Protein AF-0000000073392663 (afdb_homodimer)

Nearest PDB structures (foldseek):
  3bpx-assembly1_A  TM=9.339E-01  e=4.514E-10  unclassified
  3bpv-assembly1_A-2  TM=9.185E-01  e=4.016E-09  unclassified
  3s2w-assembly4_H  TM=9.150E-01  e=4.524E-08  Methanosarcina mazei Go1
  6pcp-assembly2_C  TM=7.960E-01  e=1.312E-06  Bordetella pertussis
  7kfq-assembly1_A  TM=7.150E-01  e=8.176E-07  Variovorax paradoxus

Foldseek 3Di:
DDPVCVVPDDPVVVVVVLVVVLQVVLCVVVVVLVAHPVLLVVLLCCLPPNKDWLVVSCVVVVHDSVVSVVSLVVCVVSPQKDWDQDPVHSVIIIIHGDPNSNVSNVVVVVSVVVSLCVVCVPDDPVRSVVVVVVVVVVVCVVVVVVVD/DDPVCVVPDDPVVVVVVLVVVLQVVLCVVVVVLVAHPVLLVVLLCCLPVNKDWLVVSCVVVVHDSVVSVVSLVVCVVSPQKDWDQDPVHSPIIIIHGDPNSNVSNVVVVVSVVVSLCVVCVPPDPVRSVVVVVVVVVVVCVVVVVVVD

Radius of gyration: 20.54 Å; Cα contacts (8 Å, |Δi|>4): 303; chains: 2; bounding box: 47×66×41 Å

Organism: Methanobrevibacter smithii (strain ATCC 35061 / DSM 861 / OCM 144 / PS) (NCBI:txid420247)

InterPro domains:
  IPR000835 MarR-type HTH domain [PF01047] (38-92)
  IPR000835 MarR-type HTH domain [PR00598] (52-68)
  IPR000835 MarR-type HTH domain [PR00598] (69-84)
  IPR000835 MarR-type HTH domain [PR00598] (88-104)
  IPR000835 MarR-type HTH domain [PR00598] (118-138)
  IPR000835 MarR-type HTH domain [PS50995] (1-140)
  IPR000835 MarR-type HTH domain [SM00347] (28-128)
  IPR011991 ArsR-like helix-turn-helix domain [cd00090] (42-100)
  IPR022689 Iron dependent repressor [SM00529] (53-145)
  IPR023187 Transcriptional regulator MarR-type, conserved site [PS01117] (67-101)
  IPR036388 Winged helix-like DNA-binding domain superfamily [G3DSA:1.10.10.10] (12-144)
  IPR036390 Winged helix DNA-binding domain superfamily [SSF46785] (14-139)

Sequence (296 aa):
MGLEDEENVPTIPFISTIHRKYGIFLNHNMKDYNLSFGQYPILIRLYDEGPSTQQNLAKIFQLNESTITRALNKLEEKEYIEKHPDYENKRKNYVKVTPKGAKIAKEVMDYDEQWDKICSENLSEKEFEEFKTTLKKIYSTIVKREEKMGLEDEENVPTIPFISTIHRKYGIFLNHNMKDYNLSFGQYPILIRLYDEGPSTQQNLAKIFQLNESTITRALNKLEEKEYIEKHPDYENKRKNYVKVTPKGAKIAKEVMDYDEQWDKICSENLSEKEFEEFKTTLKKIYSTIVKREEK

Secondary structure (DSSP, 8-state):
--TTTTTT--SHHHHHHHHHHHHHHHHHHTGGG---GGGHHHHHHHHHH--EEHHHHHHHHT--HHHHHHHHHHHHHTTSEEEEE-SS-TT-EEEEE-HHHHHHHHHHHHHHHHHHHHHTTTS-HHHHHHHHHHHHHHHHHHHHHHH-/--TTTTTT--SHHHHHHHHHHHHHHHHHHTGGG---GGGHHHHHHHHHH--EEHHHHHHHHT--HHHHHHHHHHHHHTTSEEEEE-SS-TT-EEEEE-HHHHHHHHHHHHHHHHHHHHHTTTS-HHHHHHHHHHHHHHHHHHHHHHH-

Structure (mmCIF, N/CA/C/O backbone):
data_AF-0000000073392663-model_v1
#
loop_
_entity.id
_entity.type
_entity.pdbx_description
1 polymer 'Transcriptional regulator, MarR family'
#
loop_
_atom_site.group_PDB
_atom_site.id
_atom_site.type_symbol
_atom_site.label_atom_id
_atom_site.label_alt_id
_atom_site.label_comp_id
_atom_site.label_asym_id
_atom_site.label_entity_id
_atom_site.label_seq_id
_atom_site.pdbx_PDB_ins_code
_atom_site.Cartn_x
_atom_site.Cartn_y
_atom_site.Cartn_z
_atom_site.occupancy
_atom_site.B_iso_or_equiv
_atom_site.auth_seq_id
_atom_site.auth_comp_id
_atom_site.auth_asym_id
_atom_site.auth_atom_id
_atom_site.pdbx_PDB_model_num
ATOM 1 N N . MET A 1 1 ? 5.738 22.391 5.148 1 31.3 1 MET A N 1
ATOM 2 C CA . MET A 1 1 ? 6.609 21.719 6.109 1 31.3 1 MET A CA 1
AT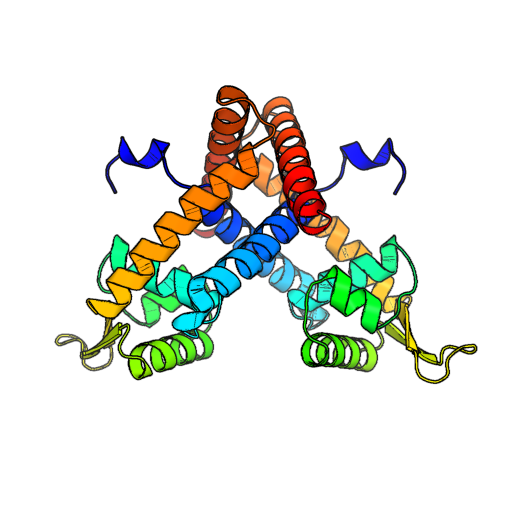OM 3 C C . MET A 1 1 ? 8.062 22.141 5.906 1 31.3 1 MET A C 1
ATOM 5 O O . MET A 1 1 ? 8.594 22.047 4.797 1 31.3 1 MET A O 1
ATOM 9 N N . GLY A 1 2 ? 8.578 23 6.684 1 32.75 2 GLY A N 1
ATOM 10 C CA . GLY A 1 2 ? 9.93 23.547 6.625 1 32.75 2 GLY A CA 1
ATOM 11 C C . GLY A 1 2 ? 10.992 22.484 6.418 1 32.75 2 GLY A C 1
ATOM 12 O O . GLY A 1 2 ? 10.75 21.297 6.629 1 32.75 2 GLY A O 1
ATOM 13 N N . LEU A 1 3 ? 12.164 22.75 5.805 1 38.03 3 LEU A N 1
ATOM 14 C CA . LEU A 1 3 ? 13.422 22.062 5.523 1 38.03 3 LEU A CA 1
ATOM 15 C C . LEU A 1 3 ? 13.852 21.203 6.711 1 38.03 3 LEU A C 1
ATOM 17 O O . LEU A 1 3 ? 14.375 20.094 6.527 1 38.03 3 LEU A O 1
ATOM 21 N N . GLU A 1 4 ? 14.016 21.781 7.93 1 40.28 4 GLU A N 1
ATOM 22 C CA . GLU A 1 4 ? 14.5 21.344 9.227 1 40.28 4 GLU A CA 1
ATOM 23 C C . GLU A 1 4 ? 13.641 20.203 9.781 1 40.28 4 GLU A C 1
ATOM 25 O O . GLU A 1 4 ? 14.125 19.375 10.547 1 40.28 4 GLU A O 1
ATOM 30 N N . ASP A 1 5 ? 12.273 20.266 9.609 1 44.47 5 ASP A N 1
ATOM 31 C CA . ASP A 1 5 ? 11.094 19.469 9.961 1 44.47 5 ASP A CA 1
ATOM 32 C C . ASP A 1 5 ? 11 18.219 9.094 1 44.47 5 ASP A C 1
ATOM 34 O O . ASP A 1 5 ? 10.148 17.359 9.344 1 44.47 5 ASP A O 1
ATOM 38 N N . GLU A 1 6 ? 11.719 18.141 8.047 1 51.19 6 GLU A N 1
ATOM 39 C CA . GLU A 1 6 ? 11.969 17.078 7.082 1 51.19 6 GLU A CA 1
ATOM 40 C C . GLU A 1 6 ? 12.57 15.852 7.762 1 51.19 6 GLU A C 1
ATOM 42 O O . GLU A 1 6 ? 12.32 14.719 7.344 1 51.19 6 GLU A O 1
ATOM 47 N N . GLU A 1 7 ? 13.578 16.188 8.742 1 56.97 7 GLU A N 1
ATOM 48 C CA . GLU A 1 7 ? 14.328 15.125 9.391 1 56.97 7 GLU A CA 1
ATOM 49 C C . GLU A 1 7 ? 13.398 14.188 10.164 1 56.97 7 GLU A C 1
ATOM 51 O O . GLU A 1 7 ? 13.703 13.008 10.344 1 56.97 7 GLU A O 1
ATOM 56 N N . ASN A 1 8 ? 12.227 14.656 10.414 1 73.25 8 ASN A N 1
ATOM 57 C CA . ASN A 1 8 ? 11.414 13.828 11.305 1 73.25 8 ASN A CA 1
ATOM 58 C C . ASN A 1 8 ? 10.141 13.344 10.609 1 73.25 8 ASN A C 1
ATOM 60 O O . ASN A 1 8 ? 9.109 13.164 11.258 1 73.25 8 ASN A O 1
ATOM 64 N N . VAL A 1 9 ? 10.359 13.258 9.344 1 86 9 VAL A N 1
ATOM 65 C CA . VAL A 1 9 ? 9.172 12.805 8.617 1 86 9 VAL A CA 1
ATOM 66 C C . VAL A 1 9 ? 9.031 11.297 8.758 1 86 9 VAL A C 1
ATOM 68 O O . VAL A 1 9 ? 9.992 10.547 8.57 1 86 9 VAL A O 1
ATOM 71 N N . PRO A 1 10 ? 7.812 10.906 9.195 1 94.5 10 PRO A N 1
ATOM 72 C CA . PRO A 1 10 ? 7.602 9.469 9.352 1 94.5 10 PRO A CA 1
ATOM 73 C C . PRO A 1 10 ? 7.855 8.695 8.055 1 94.5 10 PRO A C 1
ATOM 75 O O . PRO A 1 10 ? 7.832 9.273 6.969 1 94.5 10 PRO A O 1
ATOM 78 N N . THR A 1 11 ? 8.117 7.398 8.18 1 96.12 11 THR A N 1
ATOM 79 C CA . THR A 1 11 ? 8.516 6.57 7.043 1 96.12 11 THR A CA 1
ATOM 80 C C . THR A 1 11 ? 7.309 6.219 6.18 1 96.12 11 THR A C 1
ATOM 82 O O . THR A 1 11 ? 7.43 6.07 4.965 1 96.12 11 THR A O 1
ATOM 85 N N . ILE A 1 12 ? 6.109 6.207 6.793 1 96.75 12 ILE A N 1
ATOM 86 C CA . ILE A 1 12 ? 4.969 5.543 6.172 1 96.75 12 ILE A CA 1
ATOM 87 C C . ILE A 1 12 ? 4.496 6.352 4.961 1 96.75 12 ILE A C 1
ATOM 89 O O . ILE A 1 12 ? 4.129 5.781 3.934 1 96.75 12 ILE A O 1
ATOM 93 N N . PRO A 1 13 ? 4.598 7.711 4.961 1 93.19 13 PRO A N 1
ATOM 94 C CA . PRO A 1 13 ? 4.203 8.43 3.744 1 93.19 13 PRO A CA 1
ATOM 95 C C . PRO A 1 13 ? 5.055 8.047 2.535 1 93.19 13 PRO A C 1
ATOM 97 O O . PRO A 1 13 ? 4.543 7.977 1.414 1 93.19 13 PRO A O 1
ATOM 100 N N . PHE A 1 14 ? 6.281 7.777 2.723 1 94.88 14 PHE A N 1
ATOM 101 C CA . PHE A 1 14 ? 7.172 7.379 1.641 1 94.88 14 PHE A CA 1
ATOM 102 C C . PHE A 1 14 ? 6.879 5.953 1.191 1 94.88 14 PHE A C 1
ATOM 104 O O . PHE A 1 14 ? 6.809 5.676 -0.008 1 94.88 14 PHE A O 1
ATOM 111 N N . ILE A 1 15 ? 6.66 5.062 2.145 1 97 15 ILE A N 1
ATOM 112 C CA . ILE A 1 15 ? 6.316 3.672 1.866 1 97 15 ILE A CA 1
ATOM 113 C C . ILE A 1 15 ? 5.016 3.611 1.066 1 97 15 ILE A C 1
ATOM 115 O O . ILE A 1 15 ? 4.93 2.898 0.063 1 97 15 ILE A O 1
ATOM 119 N N . SER A 1 16 ? 4.062 4.375 1.497 1 95.12 16 SER A N 1
ATOM 120 C CA . SER A 1 16 ? 2.752 4.391 0.856 1 95.12 16 SER A CA 1
ATOM 121 C C . SER A 1 16 ? 2.85 4.875 -0.587 1 95.12 16 SER A C 1
ATOM 123 O O . SER A 1 16 ? 2.205 4.316 -1.478 1 95.12 16 SER A O 1
ATOM 125 N N . THR A 1 17 ? 3.609 5.902 -0.798 1 92.62 17 THR A N 1
ATOM 126 C CA . THR A 1 17 ? 3.768 6.441 -2.145 1 92.62 17 THR A CA 1
ATOM 127 C C . THR A 1 17 ? 4.473 5.434 -3.049 1 92.62 17 THR A C 1
ATOM 129 O O . THR A 1 17 ? 4.051 5.211 -4.188 1 92.62 17 THR A O 1
ATOM 132 N N . ILE A 1 18 ? 5.52 4.805 -2.578 1 95.94 18 ILE A N 1
ATOM 133 C CA . ILE A 1 18 ? 6.25 3.809 -3.352 1 95.94 18 ILE A CA 1
ATOM 134 C C . ILE A 1 18 ? 5.328 2.645 -3.703 1 95.94 18 ILE A C 1
ATOM 136 O O . ILE A 1 18 ? 5.316 2.176 -4.844 1 95.94 18 ILE A O 1
ATOM 140 N N . HIS A 1 19 ? 4.574 2.215 -2.707 1 95.62 19 HIS A N 1
ATOM 141 C CA . HIS A 1 19 ? 3.627 1.13 -2.92 1 95.62 19 HIS A CA 1
ATOM 142 C C . HIS A 1 19 ? 2.6 1.496 -3.988 1 95.62 19 HIS A C 1
ATOM 144 O O . HIS A 1 19 ? 2.314 0.695 -4.883 1 95.62 19 HIS A O 1
ATOM 150 N N . ARG A 1 20 ? 2.031 2.691 -3.91 1 92.06 20 ARG A N 1
ATOM 151 C CA . ARG A 1 20 ? 1.041 3.154 -4.875 1 92.06 20 ARG A CA 1
ATOM 152 C C . ARG A 1 20 ? 1.637 3.232 -6.277 1 92.06 20 ARG A C 1
ATOM 154 O O . ARG A 1 20 ? 1.013 2.797 -7.246 1 92.06 20 ARG A O 1
ATOM 161 N N . LYS A 1 21 ? 2.803 3.811 -6.391 1 93.69 21 LYS A N 1
ATOM 162 C CA . LYS A 1 21 ? 3.455 3.943 -7.688 1 93.69 21 LYS A CA 1
ATOM 163 C C . LYS A 1 21 ? 3.771 2.576 -8.289 1 93.69 21 LYS A C 1
ATOM 165 O O . LYS A 1 21 ? 3.701 2.395 -9.508 1 93.69 21 LYS A O 1
ATOM 170 N N . TYR A 1 22 ? 4.152 1.66 -7.453 1 96.19 22 TYR A N 1
ATOM 171 C CA . TYR A 1 22 ? 4.344 0.297 -7.934 1 96.19 22 TYR A CA 1
ATOM 172 C C . TYR A 1 22 ? 3.045 -0.268 -8.5 1 96.19 22 TYR A C 1
ATOM 174 O O . TYR A 1 22 ? 3.047 -0.907 -9.555 1 96.19 22 TYR A O 1
ATOM 182 N N . GLY A 1 23 ? 1.947 -0.076 -7.758 1 94.44 23 GLY A N 1
ATOM 183 C CA . GLY A 1 23 ? 0.658 -0.527 -8.258 1 94.44 23 GLY A CA 1
ATOM 184 C C . GLY A 1 23 ? 0.331 0.011 -9.633 1 94.44 23 GLY A C 1
ATOM 185 O O . GLY A 1 23 ? -0.159 -0.724 -10.492 1 94.44 23 GLY A O 1
ATO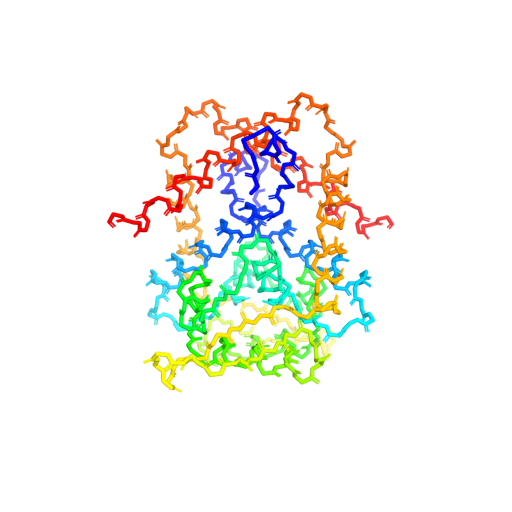M 186 N N . ILE A 1 24 ? 0.552 1.241 -9.836 1 91.69 24 ILE A N 1
ATOM 187 C CA . ILE A 1 24 ? 0.322 1.878 -11.133 1 91.69 24 ILE A CA 1
ATOM 188 C C . ILE A 1 24 ? 1.217 1.237 -12.188 1 91.69 24 ILE A C 1
ATOM 190 O O . ILE A 1 24 ? 0.749 0.879 -13.273 1 91.69 24 ILE A O 1
ATOM 194 N N . PHE A 1 25 ? 2.506 1.132 -11.891 1 94.38 25 PHE A N 1
ATOM 195 C CA . PHE A 1 25 ? 3.496 0.511 -12.766 1 94.38 25 PHE A CA 1
ATOM 196 C C . PHE A 1 25 ? 3.072 -0.903 -13.141 1 94.38 25 PHE A C 1
ATOM 198 O O . PHE A 1 25 ? 3.086 -1.265 -14.32 1 94.38 25 PHE A O 1
ATOM 205 N N . LEU A 1 26 ? 2.654 -1.679 -12.148 1 96.06 26 LEU A N 1
ATOM 206 C CA . LEU A 1 26 ? 2.285 -3.07 -12.383 1 96.06 26 LEU A CA 1
ATOM 207 C C . LEU A 1 26 ? 1.011 -3.162 -13.219 1 96.06 26 LEU A C 1
ATOM 209 O O . LEU A 1 26 ? 0.951 -3.922 -14.188 1 96.06 26 LEU A O 1
ATOM 213 N N . ASN A 1 27 ? -0.008 -2.428 -12.852 1 92.94 27 ASN A N 1
ATOM 214 C CA . ASN A 1 27 ? -1.271 -2.445 -13.586 1 92.94 27 ASN A CA 1
ATOM 215 C C . ASN A 1 27 ? -1.078 -2.049 -15.047 1 92.94 27 ASN A C 1
ATOM 217 O O . ASN A 1 27 ? -1.743 -2.588 -15.938 1 92.94 27 ASN A O 1
ATOM 221 N N . HIS A 1 28 ? -0.237 -1.092 -15.273 1 93.31 28 HIS A N 1
ATOM 222 C CA . HIS A 1 28 ? 0.057 -0.664 -16.641 1 93.31 28 HIS A CA 1
ATOM 223 C C . HIS A 1 28 ? 0.692 -1.791 -17.438 1 93.31 28 HIS A C 1
ATOM 225 O O . HIS A 1 28 ? 0.297 -2.043 -18.578 1 93.31 28 HIS A O 1
ATOM 231 N N . ASN A 1 29 ? 1.644 -2.451 -16.875 1 95.81 29 ASN A N 1
ATOM 232 C CA . ASN A 1 29 ? 2.396 -3.479 -17.578 1 95.81 29 ASN A CA 1
ATOM 233 C C . ASN A 1 29 ? 1.607 -4.781 -17.688 1 95.81 29 ASN A C 1
ATOM 235 O O . ASN A 1 29 ? 1.869 -5.605 -18.562 1 95.81 29 ASN A O 1
ATOM 239 N N . MET A 1 30 ? 0.644 -4.938 -16.797 1 96.5 30 MET A N 1
ATOM 240 C CA . MET A 1 30 ? -0.117 -6.184 -16.75 1 96.5 30 MET A CA 1
ATOM 241 C C . MET A 1 30 ? -1.556 -5.965 -17.203 1 96.5 30 MET A C 1
ATOM 243 O O . MET A 1 30 ? -2.457 -6.707 -16.812 1 96.5 30 MET A O 1
ATOM 247 N N . LYS A 1 31 ? -1.765 -4.965 -17.984 1 93.44 31 LYS A N 1
ATOM 248 C CA . LYS A 1 31 ? -3.105 -4.52 -18.359 1 93.44 31 LYS A CA 1
ATOM 249 C C . LYS A 1 31 ? -3.859 -5.613 -19.109 1 93.44 31 LYS A C 1
ATOM 251 O O . LYS A 1 31 ? -5.086 -5.707 -19.016 1 93.44 31 LYS A O 1
ATOM 256 N N . ASP A 1 32 ? -3.232 -6.512 -19.766 1 93.44 32 ASP A N 1
ATOM 257 C CA . ASP A 1 32 ? -3.852 -7.516 -20.625 1 93.44 32 ASP A CA 1
ATOM 258 C C . ASP A 1 32 ? -4.547 -8.594 -19.797 1 93.44 32 ASP A C 1
ATOM 260 O O . ASP A 1 32 ? -5.426 -9.297 -20.312 1 93.44 32 ASP A O 1
ATOM 264 N N . TYR A 1 33 ? -4.191 -8.711 -18.516 1 94 33 TYR A N 1
ATOM 265 C CA . TYR A 1 33 ? -4.758 -9.758 -17.688 1 94 33 TYR A CA 1
ATOM 266 C C . TYR A 1 33 ? -6.004 -9.266 -16.953 1 94 33 TYR A C 1
ATOM 268 O O . TYR A 1 33 ? -6.754 -10.062 -16.391 1 94 33 TYR A O 1
ATOM 276 N N . ASN A 1 34 ? -6.211 -7.953 -16.906 1 91.94 34 ASN A N 1
ATOM 277 C CA . ASN A 1 34 ? -7.402 -7.344 -16.328 1 91.94 34 ASN A CA 1
ATOM 278 C C . ASN A 1 34 ? -7.566 -7.719 -14.859 1 91.94 34 ASN A C 1
ATOM 280 O O . ASN A 1 34 ? -8.641 -8.156 -14.438 1 91.94 34 ASN A O 1
ATOM 284 N N . LEU A 1 35 ? -6.527 -7.746 -14.156 1 93.19 35 LEU A N 1
ATOM 285 C CA . LEU A 1 35 ? -6.543 -7.98 -12.719 1 93.19 35 LEU A CA 1
ATOM 286 C C . LEU A 1 35 ? -6.285 -6.684 -11.953 1 93.19 35 LEU A C 1
ATOM 288 O O . LEU A 1 35 ? -5.574 -5.805 -12.438 1 93.19 35 LEU A O 1
ATOM 292 N N . SER A 1 36 ? -6.863 -6.598 -10.781 1 87.44 36 SER A N 1
ATOM 293 C CA . SER A 1 36 ? -6.574 -5.484 -9.883 1 87.44 36 SER A CA 1
ATOM 294 C C . SER A 1 36 ? -5.352 -5.773 -9.016 1 87.44 36 SER A C 1
ATOM 296 O O . SER A 1 36 ? -4.953 -6.93 -8.867 1 87.44 36 SER A O 1
ATOM 298 N N . PHE A 1 37 ? -4.863 -4.746 -8.477 1 88.31 37 PHE A N 1
ATOM 299 C CA . PHE A 1 37 ? -3.607 -4.793 -7.734 1 88.31 37 PHE A CA 1
ATOM 300 C C . PHE A 1 37 ? -3.701 -5.766 -6.566 1 88.31 37 PHE A C 1
ATOM 302 O O . PHE A 1 37 ? -2.74 -6.477 -6.266 1 88.31 37 PHE A O 1
ATOM 309 N N . GLY A 1 38 ? -4.879 -5.922 -5.941 1 89.06 38 GLY A N 1
ATOM 310 C CA . GLY A 1 38 ? -5.059 -6.777 -4.781 1 89.06 38 GLY A CA 1
ATOM 311 C C . GLY A 1 38 ? -5.145 -8.25 -5.133 1 89.06 38 GLY A C 1
ATOM 312 O O . GLY A 1 38 ? -5.062 -9.109 -4.254 1 89.06 38 GLY A O 1
ATOM 313 N N . GLN A 1 39 ? -5.211 -8.539 -6.332 1 93.56 39 GLN A N 1
ATOM 314 C CA . GLN A 1 39 ? -5.379 -9.914 -6.777 1 93.56 39 GLN A CA 1
ATOM 315 C C . GLN A 1 39 ? -4.031 -10.57 -7.078 1 93.56 39 GLN A C 1
ATOM 317 O O . GLN A 1 39 ? -3.875 -11.781 -6.934 1 93.56 39 GLN A O 1
ATOM 322 N N . TYR A 1 40 ? -3.027 -9.812 -7.383 1 95.56 40 TYR A N 1
ATOM 323 C CA . TYR A 1 40 ? -1.715 -10.328 -7.754 1 95.56 40 TYR A CA 1
ATOM 324 C C . TYR A 1 40 ? -1.068 -11.07 -6.59 1 95.56 40 TYR A C 1
ATOM 326 O O . TYR A 1 40 ? -0.584 -12.195 -6.754 1 95.56 40 TYR A O 1
ATOM 334 N N . PRO A 1 41 ? -1.104 -10.516 -5.398 1 94.75 41 PRO A N 1
ATOM 335 C CA . PRO A 1 41 ? -0.459 -11.203 -4.281 1 94.75 41 PRO A CA 1
ATOM 336 C C . PRO A 1 41 ? -1.055 -12.586 -4.016 1 94.75 41 PRO A C 1
ATOM 338 O O . PRO A 1 41 ? -0.343 -13.5 -3.586 1 94.75 41 PRO A O 1
ATOM 341 N N . ILE A 1 42 ? -2.305 -12.734 -4.254 1 95.5 42 ILE A N 1
ATOM 342 C CA . ILE A 1 42 ? -2.957 -14.023 -4.055 1 95.5 42 ILE A CA 1
ATOM 343 C C . ILE A 1 42 ? -2.357 -15.062 -5.004 1 95.5 42 ILE A C 1
ATOM 345 O O . ILE A 1 42 ? -2.002 -16.156 -4.586 1 95.5 42 ILE A O 1
ATOM 349 N N . LEU A 1 43 ? -2.189 -14.734 -6.238 1 9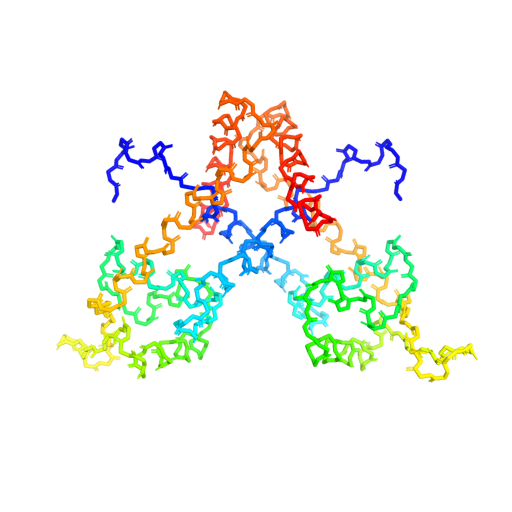7 43 LEU A N 1
ATOM 350 C CA . LEU A 1 43 ? -1.602 -15.625 -7.234 1 97 43 LEU A CA 1
ATOM 351 C C . LEU A 1 43 ? -0.159 -15.969 -6.875 1 97 43 LEU A C 1
ATOM 353 O O . LEU A 1 43 ? 0.256 -17.125 -6.988 1 97 43 LEU A O 1
ATOM 357 N N . ILE A 1 44 ? 0.527 -14.984 -6.469 1 95.81 44 ILE A N 1
ATOM 358 C CA . ILE A 1 44 ? 1.93 -15.172 -6.113 1 95.81 44 ILE A CA 1
ATOM 359 C C . ILE A 1 44 ? 2.039 -16.156 -4.949 1 95.81 44 ILE A C 1
ATOM 361 O O . ILE A 1 44 ? 2.883 -17.047 -4.965 1 95.81 44 ILE A O 1
ATOM 365 N N . ARG A 1 45 ? 1.225 -15.938 -3.975 1 94.94 45 ARG A N 1
ATOM 366 C CA . ARG A 1 45 ? 1.24 -16.812 -2.811 1 94.94 45 ARG A CA 1
ATOM 367 C C . ARG A 1 45 ? 0.945 -18.25 -3.209 1 94.94 45 ARG A C 1
ATOM 369 O O . ARG A 1 45 ? 1.632 -19.188 -2.77 1 94.94 45 ARG A O 1
ATOM 376 N N . LEU A 1 46 ? -0.065 -18.453 -3.947 1 96.81 46 LEU A N 1
ATOM 377 C CA . LEU A 1 46 ? -0.461 -19.781 -4.387 1 96.81 46 LEU A CA 1
ATOM 378 C C . LEU A 1 46 ? 0.629 -20.422 -5.242 1 96.81 46 LEU A C 1
ATOM 380 O O . LEU A 1 46 ? 0.866 -21.625 -5.156 1 96.81 46 LEU A O 1
ATOM 384 N N . TYR A 1 47 ? 1.25 -19.641 -6.035 1 96.88 47 TYR A N 1
ATOM 385 C CA . TYR A 1 47 ? 2.33 -20.109 -6.898 1 96.88 47 TYR A CA 1
ATOM 386 C C . TYR A 1 47 ? 3.555 -20.484 -6.074 1 96.88 47 TYR A C 1
ATOM 388 O O . TYR A 1 47 ? 4.137 -21.547 -6.277 1 96.88 47 TYR A O 1
ATOM 396 N N . ASP A 1 48 ? 3.912 -19.719 -5.156 1 93.75 48 ASP A N 1
ATOM 397 C CA . ASP A 1 48 ? 5.156 -19.875 -4.402 1 93.75 48 ASP A CA 1
ATOM 398 C C . ASP A 1 48 ? 5.008 -20.922 -3.299 1 93.75 48 ASP A C 1
ATOM 400 O O . ASP A 1 48 ? 5.938 -21.672 -3.029 1 93.75 48 ASP A O 1
ATOM 404 N N . GLU A 1 49 ? 3.818 -20.953 -2.621 1 94.31 49 GLU A N 1
ATOM 405 C CA . GLU A 1 49 ? 3.682 -21.766 -1.413 1 94.31 49 GLU A CA 1
ATOM 406 C C . GLU A 1 49 ? 2.748 -22.953 -1.642 1 94.31 49 GLU A C 1
ATOM 408 O O . GLU A 1 49 ? 2.617 -23.812 -0.778 1 94.31 49 GLU A O 1
ATOM 413 N N . GLY A 1 50 ? 2.1 -22.938 -2.736 1 94.81 50 GLY A N 1
ATOM 414 C CA . GLY A 1 50 ? 1.221 -24.062 -3.061 1 94.81 50 GLY A CA 1
ATOM 415 C C . GLY A 1 50 ? -0.231 -23.797 -2.705 1 94.81 50 GLY A C 1
ATOM 416 O O . GLY A 1 50 ? -0.595 -22.672 -2.348 1 94.81 50 GLY A O 1
ATOM 417 N N . PRO A 1 51 ? -1.038 -24.844 -2.891 1 95.25 51 PRO A N 1
ATOM 418 C CA . PRO A 1 51 ? -2.475 -24.688 -2.646 1 95.25 51 PRO A CA 1
ATOM 419 C C . PRO A 1 51 ? -2.789 -24.25 -1.216 1 95.25 51 PRO A C 1
ATOM 421 O O . PRO A 1 51 ? -2.027 -24.562 -0.294 1 95.25 51 PRO A O 1
ATOM 424 N N . SER A 1 52 ? -3.863 -23.516 -1.085 1 95 52 SER A N 1
ATOM 425 C CA . SER A 1 52 ? -4.316 -23.031 0.214 1 95 52 SER A CA 1
ATOM 426 C C . SER A 1 52 ? -5.836 -22.969 0.281 1 95 52 SER A C 1
ATOM 428 O O . SER A 1 52 ? -6.512 -23.031 -0.749 1 95 52 SER A O 1
ATOM 430 N N . THR A 1 53 ? -6.348 -22.859 1.481 1 93.19 53 THR A N 1
ATOM 431 C CA . THR A 1 53 ? -7.789 -22.703 1.642 1 93.19 53 THR A CA 1
ATOM 432 C C . THR A 1 53 ? -8.172 -21.219 1.613 1 93.19 53 THR A C 1
ATOM 434 O O . THR A 1 53 ? -7.328 -20.359 1.85 1 93.19 53 THR A O 1
ATOM 437 N N . GLN A 1 54 ? -9.398 -21.016 1.248 1 93.31 54 GLN A N 1
ATOM 438 C CA . GLN A 1 54 ? -9.906 -19.641 1.267 1 93.31 54 GLN A CA 1
ATOM 439 C C . GLN A 1 54 ? -9.734 -19 2.645 1 93.31 54 GLN A C 1
ATOM 441 O O . GLN A 1 54 ? -9.344 -17.844 2.75 1 93.31 54 GLN A O 1
ATOM 446 N N . GLN A 1 55 ? -9.953 -19.781 3.674 1 92.19 55 GLN A N 1
ATOM 447 C CA . GLN A 1 55 ? -9.836 -19.297 5.043 1 92.19 55 GLN A CA 1
ATOM 448 C C . GLN A 1 55 ? -8.398 -18.891 5.363 1 92.19 55 GLN A C 1
ATOM 450 O O . GLN A 1 55 ? -8.156 -17.844 5.973 1 92.19 55 GLN A O 1
ATOM 455 N N . ASN A 1 56 ? -7.516 -19.734 4.996 1 93.31 56 ASN A N 1
ATOM 456 C CA . ASN A 1 56 ? -6.105 -19.453 5.234 1 93.31 56 ASN A CA 1
ATOM 457 C C . ASN A 1 56 ? -5.641 -18.219 4.465 1 93.31 56 ASN A C 1
ATOM 459 O O . ASN A 1 56 ? -4.883 -17.406 4.992 1 93.31 56 ASN A O 1
ATOM 463 N N . LEU A 1 57 ? -6.07 -18.094 3.244 1 94.5 57 LEU A N 1
ATOM 464 C CA . LEU A 1 57 ? -5.734 -16.922 2.443 1 94.5 57 LEU A CA 1
ATOM 465 C C . LEU A 1 57 ? -6.285 -15.656 3.082 1 94.5 57 LEU A C 1
ATOM 467 O O . LEU A 1 57 ? -5.598 -14.633 3.131 1 94.5 57 LEU A O 1
ATOM 471 N N . ALA A 1 58 ? -7.508 -15.719 3.561 1 93.44 58 ALA A N 1
ATOM 472 C CA . ALA A 1 58 ? -8.109 -14.57 4.246 1 93.44 58 ALA A CA 1
ATOM 473 C C . ALA A 1 58 ? -7.281 -14.172 5.465 1 93.44 58 ALA A C 1
ATOM 475 O O . ALA A 1 58 ? -7.047 -12.984 5.695 1 93.44 58 ALA A O 1
ATOM 476 N N . LYS A 1 59 ? -6.805 -15.141 6.242 1 90.38 59 LYS A N 1
ATOM 477 C CA . LYS A 1 59 ? -6 -14.906 7.438 1 90.38 59 LYS A CA 1
ATOM 478 C C . LYS A 1 59 ? -4.648 -14.297 7.082 1 90.38 59 LYS A C 1
ATOM 480 O O . LYS A 1 59 ? -4.23 -13.312 7.688 1 90.38 59 LYS A O 1
ATOM 485 N N . ILE A 1 60 ? -3.998 -14.852 6.105 1 88 60 ILE A N 1
ATOM 486 C CA . ILE A 1 60 ? -2.67 -14.422 5.684 1 88 60 ILE A CA 1
ATOM 487 C C . ILE A 1 60 ? -2.725 -12.969 5.211 1 88 60 ILE A C 1
ATOM 489 O O . ILE A 1 60 ? -1.847 -12.172 5.539 1 88 60 ILE A O 1
ATOM 493 N N . PHE A 1 61 ? -3.744 -12.594 4.453 1 89.69 61 PHE A N 1
ATOM 494 C CA . PHE A 1 61 ? -3.826 -11.266 3.852 1 89.69 61 PHE A CA 1
ATOM 495 C C . PHE A 1 61 ? -4.668 -10.336 4.715 1 89.69 61 PHE A C 1
ATOM 497 O O . PHE A 1 61 ? -4.855 -9.164 4.371 1 89.69 61 PHE A O 1
ATOM 504 N N . GLN A 1 62 ? -5.145 -10.922 5.828 1 85.69 62 GLN A N 1
ATOM 505 C CA . GLN A 1 62 ? -5.941 -10.148 6.777 1 85.69 62 GLN A CA 1
ATOM 506 C C . GLN A 1 62 ? -7.094 -9.438 6.074 1 85.69 62 GLN A C 1
ATOM 508 O O . GLN A 1 62 ? -7.277 -8.227 6.242 1 85.69 62 GLN A O 1
ATOM 513 N N . LEU A 1 63 ? -7.75 -10.117 5.289 1 88.06 63 LEU A N 1
ATOM 514 C CA . LEU A 1 63 ? -8.945 -9.68 4.578 1 88.06 63 LEU A CA 1
ATOM 515 C C . LEU A 1 63 ? -10.188 -10.391 5.102 1 88.06 63 LEU A C 1
ATOM 517 O O . LEU A 1 63 ? -10.102 -11.531 5.57 1 88.06 63 LEU A O 1
ATOM 521 N N . ASN A 1 64 ? -11.281 -9.711 5.016 1 88.62 64 ASN A N 1
ATOM 522 C CA . ASN A 1 64 ? -12.516 -10.398 5.395 1 88.62 64 ASN A CA 1
ATOM 523 C C . ASN A 1 64 ? -12.938 -11.414 4.34 1 88.62 64 ASN A C 1
ATOM 525 O O . ASN A 1 64 ? -12.477 -11.359 3.195 1 88.62 64 ASN A O 1
ATOM 529 N N . GLU A 1 65 ? -13.789 -12.258 4.754 1 90 65 GLU A N 1
ATOM 530 C CA . GLU A 1 65 ? -14.188 -13.398 3.932 1 90 65 GLU A CA 1
ATOM 531 C C . GLU A 1 65 ? -14.852 -12.938 2.635 1 90 65 GLU A C 1
ATOM 533 O O . GLU A 1 65 ? -14.641 -13.539 1.579 1 90 65 GLU A O 1
ATOM 538 N N . SER A 1 66 ? -15.594 -11.961 2.73 1 93.5 66 SER A N 1
ATOM 539 C CA . SER A 1 66 ? -16.281 -11.484 1.54 1 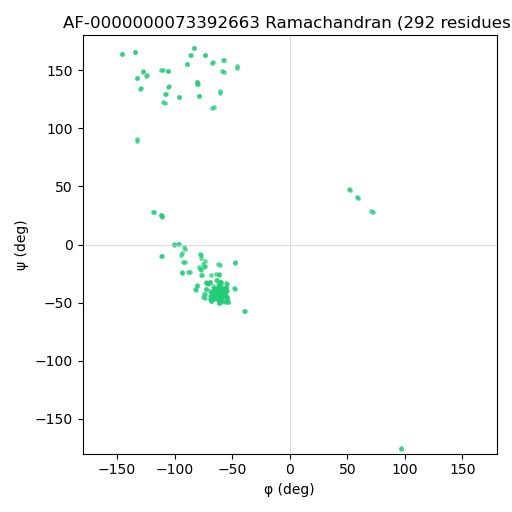93.5 66 SER A CA 1
ATOM 540 C C . SER A 1 66 ? -15.305 -10.953 0.5 1 93.5 66 SER A C 1
ATOM 542 O O . SER A 1 66 ? -15.469 -11.203 -0.697 1 93.5 66 SER A O 1
ATOM 544 N N . THR A 1 67 ? -14.281 -10.297 0.935 1 91.31 67 THR A N 1
ATOM 545 C CA . THR A 1 67 ? -13.281 -9.711 0.044 1 91.31 67 THR A CA 1
ATOM 546 C C . THR A 1 67 ? -12.469 -10.805 -0.643 1 91.31 67 THR A C 1
ATOM 548 O O . THR A 1 67 ? -12.266 -10.758 -1.858 1 91.31 67 THR A O 1
ATOM 551 N N . ILE A 1 68 ? -12.047 -11.734 0.16 1 94.38 68 ILE A N 1
ATOM 552 C CA . ILE A 1 68 ? -11.25 -12.82 -0.403 1 94.38 68 ILE A CA 1
ATOM 553 C C . ILE A 1 68 ? -12.102 -13.648 -1.362 1 94.38 68 ILE A C 1
ATOM 555 O O . ILE A 1 68 ? -11.625 -14.078 -2.416 1 94.38 68 ILE A O 1
ATOM 559 N N . THR A 1 69 ? -13.352 -13.883 -1.012 1 94.62 69 THR A N 1
ATOM 560 C CA . THR A 1 69 ? -14.266 -14.633 -1.869 1 94.62 69 THR A CA 1
ATOM 561 C C . THR A 1 69 ? -14.43 -13.945 -3.221 1 94.62 69 THR A C 1
ATOM 563 O O . THR A 1 69 ? -14.336 -14.594 -4.266 1 94.62 69 THR A O 1
ATOM 566 N N . ARG A 1 70 ? -14.586 -12.703 -3.162 1 95.25 70 ARG A N 1
ATOM 567 C CA . ARG A 1 70 ? -14.75 -11.938 -4.395 1 95.25 70 ARG A CA 1
ATOM 568 C C . ARG A 1 70 ? -13.492 -12.008 -5.254 1 95.25 70 ARG A C 1
ATOM 570 O O . ARG A 1 70 ? -13.57 -12.172 -6.473 1 95.25 70 ARG A O 1
ATOM 577 N N . ALA A 1 71 ? -12.414 -11.867 -4.648 1 95.75 71 ALA A N 1
ATOM 578 C CA . ALA A 1 71 ? -11.148 -11.922 -5.375 1 95.75 71 ALA A CA 1
ATOM 579 C C . ALA A 1 71 ? -10.945 -13.297 -6.004 1 95.75 71 ALA A C 1
ATOM 581 O O . ALA A 1 71 ? -10.578 -13.398 -7.18 1 95.75 71 ALA A O 1
ATOM 582 N N . LEU A 1 72 ? -11.25 -14.312 -5.246 1 96.31 72 LEU A N 1
ATOM 583 C CA . LEU A 1 72 ? -11.062 -15.68 -5.727 1 96.31 72 LEU A CA 1
ATOM 584 C C . LEU A 1 72 ? -12.047 -16 -6.848 1 96.31 72 LEU A C 1
ATOM 586 O O . LEU A 1 72 ? -11.688 -16.688 -7.809 1 96.31 72 LEU A O 1
ATOM 590 N N . ASN A 1 73 ? -13.258 -15.555 -6.703 1 96.44 73 ASN A N 1
ATOM 591 C CA . ASN A 1 73 ? -14.25 -15.766 -7.75 1 96.44 73 ASN A CA 1
ATOM 592 C C . ASN A 1 73 ? -13.812 -15.133 -9.07 1 96.44 73 ASN A C 1
ATOM 594 O O . ASN A 1 73 ? -13.953 -15.742 -10.133 1 96.44 73 ASN A O 1
ATOM 598 N N . LYS A 1 74 ? -13.289 -13.984 -8.977 1 96.75 74 LYS A N 1
ATOM 599 C CA . LYS A 1 74 ? -12.812 -13.297 -10.18 1 96.75 74 LYS A CA 1
ATOM 600 C C . LYS A 1 74 ? -11.656 -14.062 -10.82 1 96.75 74 LYS A C 1
ATOM 602 O O . LYS A 1 74 ? -11.617 -14.234 -12.039 1 96.75 74 LYS A O 1
ATOM 607 N N . LEU A 1 75 ? -10.75 -14.516 -10.047 1 97.88 75 LEU A N 1
ATOM 608 C CA . LEU A 1 75 ? -9.594 -15.266 -10.539 1 97.88 75 LEU A CA 1
ATOM 609 C C . LEU A 1 75 ? -10.023 -16.594 -11.156 1 97.88 75 LEU A C 1
ATOM 611 O O . LEU A 1 75 ? -9.453 -17.031 -12.156 1 97.88 75 LEU A O 1
ATOM 615 N N . GLU A 1 76 ? -10.992 -17.188 -10.516 1 97.38 76 GLU A N 1
ATOM 616 C CA . GLU A 1 76 ? -11.508 -18.453 -11.031 1 97.38 76 GLU A CA 1
ATOM 617 C C . GLU A 1 76 ? -12.227 -18.25 -12.359 1 97.38 76 GLU A C 1
ATOM 619 O O . GLU A 1 76 ? -12.055 -19.047 -13.289 1 97.38 76 GLU A O 1
ATOM 624 N N . GLU A 1 77 ? -13.047 -17.234 -12.414 1 96.94 77 GLU A N 1
ATOM 625 C CA . GLU A 1 77 ? -13.766 -16.891 -13.641 1 96.94 77 GLU A CA 1
ATOM 626 C C . GLU A 1 77 ? -12.805 -16.703 -14.812 1 96.94 77 GLU A C 1
ATOM 628 O O . GLU A 1 77 ? -13.109 -17.094 -15.945 1 96.94 77 GLU A O 1
ATOM 633 N N . LYS A 1 78 ? -11.633 -16.203 -14.547 1 97.12 78 LYS A N 1
ATOM 634 C CA . LYS A 1 78 ? -10.633 -15.945 -15.578 1 97.12 78 LYS A CA 1
ATOM 635 C C . LYS A 1 78 ? -9.719 -17.156 -15.781 1 97.12 78 LYS A C 1
ATOM 637 O O . LYS A 1 78 ? -8.773 -17.094 -16.562 1 97.12 78 LYS A O 1
ATOM 642 N N . GLU A 1 79 ? -9.945 -18.125 -14.969 1 97.88 79 GLU A N 1
ATOM 643 C CA . GLU A 1 79 ? -9.234 -19.406 -15.055 1 97.88 79 GLU A CA 1
ATOM 644 C C . GLU A 1 79 ? -7.785 -19.266 -14.586 1 97.88 79 GLU A C 1
ATOM 646 O O . GLU A 1 79 ? -6.891 -19.922 -15.117 1 97.88 79 GLU A O 1
ATOM 651 N N . TYR A 1 80 ? -7.527 -18.359 -13.734 1 98.44 80 TYR A N 1
ATOM 652 C CA . TYR A 1 80 ? -6.191 -18.188 -13.18 1 98.44 80 TYR A CA 1
ATOM 653 C C . TYR A 1 80 ? -5.98 -19.078 -11.961 1 98.44 80 TYR A C 1
ATOM 655 O O . TYR A 1 80 ? -4.844 -19.328 -11.562 1 98.44 80 TYR A O 1
ATOM 663 N N . ILE A 1 81 ? -7.074 -19.453 -11.328 1 98.25 81 ILE A N 1
ATOM 664 C CA . ILE A 1 81 ? -7.047 -20.406 -10.227 1 98.25 81 ILE A CA 1
ATOM 665 C C . ILE A 1 81 ? -8.156 -21.438 -10.406 1 98.25 81 ILE A C 1
ATOM 667 O O . ILE A 1 81 ? -9.016 -21.281 -11.281 1 98.25 81 ILE A O 1
ATOM 671 N N . GLU A 1 82 ? -8.102 -22.516 -9.68 1 97.25 82 GLU A N 1
ATOM 672 C CA . GLU A 1 82 ? -9.156 -23.516 -9.586 1 97.25 82 GLU A CA 1
ATOM 673 C C . GLU A 1 82 ? -9.438 -23.891 -8.133 1 97.25 82 GLU A C 1
ATOM 675 O O . GLU A 1 82 ? -8.523 -23.891 -7.305 1 97.25 82 GLU A O 1
ATOM 680 N N . LYS A 1 83 ? -10.664 -24.094 -7.918 1 93.69 83 LYS A N 1
ATOM 681 C CA . LYS A 1 83 ? -11.102 -24.516 -6.59 1 93.69 83 LYS A CA 1
ATOM 682 C C . LYS A 1 83 ? -11.453 -26 -6.566 1 93.69 83 LYS A C 1
ATOM 684 O O . LYS A 1 83 ? -12.023 -26.516 -7.527 1 93.69 83 LYS A O 1
ATOM 689 N N . HIS A 1 84 ? -11.031 -26.641 -5.566 1 89.5 84 HIS A N 1
ATOM 690 C CA . HIS A 1 84 ? -11.344 -28.047 -5.398 1 89.5 84 HIS A CA 1
ATOM 691 C C . HIS A 1 84 ? -11.891 -28.328 -4 1 89.5 84 HIS A C 1
ATOM 693 O O . HIS A 1 84 ? -11.414 -27.75 -3.02 1 89.5 84 HIS A O 1
ATOM 699 N N . PRO A 1 85 ? -12.984 -29.109 -3.992 1 79.62 85 PRO A N 1
ATOM 700 C CA . PRO A 1 85 ? -13.492 -29.484 -2.668 1 79.62 85 PRO A CA 1
ATOM 701 C C . PRO A 1 85 ? -12.469 -30.266 -1.845 1 79.62 85 PRO A C 1
ATOM 703 O O . PRO A 1 85 ? -11.648 -31 -2.404 1 79.62 85 PRO A O 1
ATOM 706 N N . ASP A 1 86 ? -12.32 -29.781 -0.602 1 69.06 86 ASP A N 1
ATOM 707 C CA . ASP A 1 86 ? -11.477 -30.547 0.304 1 69.06 86 ASP A CA 1
ATOM 708 C C . ASP A 1 86 ? -12.109 -31.906 0.618 1 69.06 86 ASP A C 1
ATOM 710 O O . ASP A 1 86 ? -13.297 -31.984 0.952 1 69.06 86 ASP A O 1
ATOM 714 N N . TYR A 1 87 ? -11.414 -32.969 0.241 1 62.75 87 TYR A N 1
ATOM 715 C CA . TYR A 1 87 ? -11.906 -34.312 0.45 1 62.75 87 TYR A CA 1
ATOM 716 C C . TYR A 1 87 ? -12.211 -34.562 1.923 1 62.75 87 TYR A C 1
ATOM 718 O O . TYR A 1 87 ? -13.148 -35.281 2.256 1 62.75 87 TYR A O 1
ATOM 726 N N . GLU A 1 88 ? -11.445 -34.062 2.736 1 63.31 88 GLU A N 1
ATOM 727 C CA . GLU A 1 88 ? -11.602 -34.312 4.164 1 63.31 88 GLU A CA 1
ATOM 728 C C . GLU A 1 88 ? -12.664 -33.438 4.785 1 63.31 88 GLU A C 1
ATOM 730 O O . GLU A 1 88 ? -13.289 -33.781 5.781 1 63.31 88 GLU A O 1
ATOM 735 N N . ASN A 1 89 ? -12.781 -32.281 4.352 1 62.28 89 ASN A N 1
ATOM 736 C CA . ASN A 1 89 ? -13.789 -31.344 4.809 1 62.28 89 ASN A CA 1
ATOM 737 C C . ASN A 1 89 ? -14.484 -30.656 3.639 1 62.28 89 ASN A C 1
ATOM 739 O O . ASN A 1 89 ? -13.977 -29.672 3.092 1 62.28 89 ASN A O 1
ATOM 743 N N . LYS A 1 90 ? -15.602 -31.312 3.197 1 60.31 90 LYS A N 1
ATOM 744 C CA . LYS A 1 90 ? -16.359 -30.891 2.018 1 60.31 90 LYS A CA 1
ATOM 745 C C . LYS A 1 90 ? -16.625 -29.391 2.041 1 60.31 90 LYS A C 1
ATOM 747 O O . LYS A 1 90 ? -16.953 -28.797 1.011 1 60.31 90 LYS A O 1
ATOM 752 N N . ARG A 1 91 ? -16.406 -28.859 3.295 1 58.44 91 ARG A N 1
ATOM 753 C CA . ARG A 1 91 ? -16.797 -27.469 3.402 1 58.44 91 ARG A CA 1
ATOM 754 C C . ARG A 1 91 ? -15.609 -26.531 3.129 1 58.44 91 ARG A C 1
ATOM 756 O O . ARG A 1 91 ? -15.781 -25.328 3.006 1 58.44 91 ARG A O 1
ATOM 763 N N . LYS A 1 92 ? -14.477 -27.25 3.018 1 72.31 92 LYS A N 1
ATOM 764 C CA . LYS A 1 92 ? -13.32 -26.391 2.742 1 72.31 92 LYS A CA 1
ATOM 765 C C . LYS A 1 92 ? -12.812 -26.609 1.319 1 72.31 92 LYS A C 1
ATOM 767 O O . LYS A 1 92 ? -12.75 -27.734 0.836 1 72.31 92 LYS A O 1
ATOM 772 N N . ASN A 1 93 ? -12.797 -25.516 0.613 1 81.56 93 ASN A N 1
ATOM 773 C CA . ASN A 1 93 ? -12.258 -25.625 -0.739 1 81.56 93 ASN A CA 1
ATOM 774 C C . ASN A 1 93 ? -10.789 -25.219 -0.79 1 81.56 93 ASN A C 1
ATOM 776 O O . ASN A 1 93 ? -10.391 -24.234 -0.166 1 81.56 93 ASN A O 1
ATOM 780 N N . TYR A 1 94 ? -9.961 -26.141 -1.354 1 91.44 94 TYR A N 1
ATOM 781 C CA . TYR A 1 94 ? -8.586 -25.766 -1.666 1 91.44 94 TYR A CA 1
ATOM 782 C C . TYR A 1 94 ? -8.508 -24.984 -2.969 1 91.44 94 TYR A C 1
ATOM 784 O O . TYR A 1 94 ? -9.234 -25.281 -3.924 1 91.44 94 TYR A O 1
ATOM 792 N N . VAL A 1 95 ? -7.711 -23.984 -2.926 1 96.5 95 VAL A N 1
ATOM 793 C CA . VAL A 1 95 ? -7.477 -23.141 -4.086 1 96.5 95 VAL A CA 1
ATOM 794 C C . VAL A 1 95 ? -6.082 -23.406 -4.648 1 96.5 95 VAL A C 1
ATOM 796 O O . VAL A 1 95 ? -5.105 -23.453 -3.9 1 96.5 95 VAL A O 1
ATOM 799 N N . LYS A 1 96 ? -6.035 -23.641 -5.934 1 96.81 96 LYS A N 1
ATOM 800 C CA . LYS A 1 96 ? -4.762 -23.844 -6.613 1 96.81 96 LYS A CA 1
ATOM 801 C C . LYS A 1 96 ? -4.629 -22.922 -7.824 1 96.81 96 LYS A C 1
ATOM 803 O O . LYS A 1 96 ? -5.621 -22.594 -8.477 1 96.81 96 LYS A O 1
ATOM 808 N N . VAL A 1 97 ? -3.332 -22.578 -8.062 1 97.5 97 VAL A N 1
ATOM 809 C CA . VAL A 1 97 ? -3.082 -21.766 -9.25 1 97.5 97 VAL A CA 1
ATOM 810 C C . VAL A 1 97 ? -3.053 -22.656 -10.492 1 97.5 97 VAL A C 1
ATOM 812 O O . VAL A 1 97 ? -2.549 -23.781 -10.445 1 97.5 97 VAL A O 1
ATOM 815 N N . THR A 1 98 ? -3.635 -22.188 -11.594 1 98.19 98 THR A N 1
ATOM 816 C CA . THR A 1 98 ? -3.545 -22.875 -12.875 1 98.19 98 THR A CA 1
ATOM 817 C C . THR A 1 98 ? -2.246 -22.516 -13.594 1 98.19 98 THR A C 1
ATOM 819 O O . THR A 1 98 ? -1.52 -21.625 -13.156 1 98.19 98 THR A O 1
ATOM 822 N N . PRO A 1 99 ? -1.909 -23.234 -14.68 1 97.94 99 PRO A N 1
ATOM 823 C CA . PRO A 1 99 ? -0.746 -22.828 -15.477 1 97.94 99 PRO A CA 1
ATOM 824 C C . PRO A 1 99 ? -0.832 -21.391 -15.945 1 97.94 99 PRO A C 1
ATOM 826 O O . PRO A 1 99 ? 0.176 -20.672 -15.953 1 97.94 99 PRO A O 1
ATOM 829 N N . LYS A 1 100 ? -2.02 -20.969 -16.266 1 97.56 100 LYS A N 1
ATOM 830 C CA . LYS A 1 100 ? -2.236 -19.594 -16.672 1 97.56 100 LYS A CA 1
ATOM 831 C C . LYS A 1 100 ? -1.949 -18.625 -15.516 1 97.56 100 LYS A C 1
ATOM 833 O O . LYS A 1 100 ? -1.311 -17.594 -15.703 1 97.56 100 LYS A O 1
ATOM 838 N N . GLY A 1 101 ? -2.436 -18.984 -14.383 1 98 101 GLY A N 1
ATOM 839 C CA . GLY A 1 101 ? -2.186 -18.188 -13.195 1 98 101 GLY A CA 1
ATOM 840 C C . GLY A 1 101 ? -0.724 -18.172 -12.789 1 98 101 GLY A C 1
ATOM 841 O O . GLY A 1 101 ? -0.214 -17.141 -12.344 1 98 101 GLY A O 1
ATOM 842 N N . ALA A 1 102 ? -0.095 -19.281 -12.961 1 97.75 102 ALA A N 1
ATOM 843 C CA . ALA A 1 102 ? 1.327 -19.391 -12.648 1 97.75 102 ALA A CA 1
ATOM 844 C C . ALA A 1 102 ? 2.154 -18.469 -13.547 1 97.75 102 ALA A C 1
ATOM 846 O O . ALA A 1 102 ? 3.129 -17.859 -13.094 1 97.75 102 ALA A O 1
ATOM 847 N N . LYS A 1 103 ? 1.789 -18.438 -14.758 1 97.56 103 LYS A N 1
ATOM 848 C CA . LYS A 1 103 ? 2.459 -17.531 -15.688 1 97.56 103 LYS A CA 1
ATOM 849 C C . LYS A 1 103 ? 2.352 -16.078 -15.219 1 97.56 103 LYS A C 1
ATOM 851 O O . LYS A 1 103 ? 3.334 -15.344 -15.258 1 97.56 103 LYS A O 1
ATOM 856 N N . ILE A 1 104 ? 1.212 -15.688 -14.773 1 97.62 104 ILE A N 1
ATOM 857 C CA . ILE A 1 104 ? 0.98 -14.336 -14.273 1 97.62 104 ILE A CA 1
ATOM 858 C C . ILE A 1 104 ? 1.852 -14.086 -13.047 1 97.62 104 ILE A C 1
ATOM 860 O O . ILE A 1 104 ? 2.502 -13.047 -12.945 1 97.62 104 ILE A O 1
ATOM 864 N N . ALA A 1 105 ? 1.843 -15.055 -12.172 1 97.25 105 ALA A N 1
ATOM 865 C CA . ALA A 1 105 ? 2.654 -14.922 -10.969 1 97.25 105 ALA A CA 1
ATOM 866 C C . ALA A 1 105 ? 4.121 -14.695 -11.312 1 97.25 105 ALA A C 1
ATOM 868 O O . ALA A 1 105 ? 4.773 -13.82 -10.734 1 97.25 105 ALA A O 1
ATOM 869 N N . LYS A 1 106 ? 4.621 -15.383 -12.25 1 97.12 106 LYS A N 1
ATOM 870 C CA . LYS A 1 106 ? 6.016 -15.258 -12.672 1 97.12 106 LYS A CA 1
ATOM 871 C C . LYS A 1 106 ? 6.281 -13.898 -13.289 1 97.12 106 LYS A C 1
ATOM 873 O O . LYS A 1 106 ? 7.332 -13.289 -13.055 1 97.12 106 LYS A O 1
ATOM 878 N N . GLU A 1 107 ? 5.363 -13.438 -14.078 1 97.38 107 GLU A N 1
ATOM 879 C CA . GLU A 1 107 ? 5.508 -12.117 -14.688 1 97.38 107 GLU A CA 1
ATOM 880 C C . GLU A 1 107 ? 5.539 -11.023 -13.625 1 97.38 107 GLU A C 1
ATOM 882 O O . GLU A 1 107 ? 6.32 -10.07 -13.727 1 97.38 107 GLU A O 1
ATOM 887 N N . VAL A 1 108 ? 4.672 -11.141 -12.656 1 97 108 VAL A N 1
ATOM 888 C CA . VAL A 1 108 ? 4.668 -10.172 -11.57 1 97 108 VAL A CA 1
ATOM 889 C C . VAL A 1 108 ? 6.023 -10.172 -10.867 1 97 108 VAL A C 1
ATOM 891 O O . VAL A 1 108 ? 6.578 -9.109 -10.578 1 97 108 VAL A O 1
ATOM 894 N N . MET A 1 109 ? 6.559 -11.328 -10.602 1 95.44 109 MET A N 1
ATOM 895 C CA . MET A 1 109 ? 7.855 -11.438 -9.945 1 95.44 109 MET A CA 1
ATOM 896 C C . MET A 1 109 ? 8.953 -10.797 -10.781 1 95.44 109 MET A C 1
ATOM 898 O O . MET A 1 109 ? 9.883 -10.195 -10.242 1 95.44 109 MET A O 1
ATOM 902 N N . ASP A 1 110 ? 8.859 -10.922 -12.086 1 96.75 110 ASP A N 1
ATOM 903 C CA . ASP A 1 110 ? 9.789 -10.242 -12.984 1 96.75 110 ASP A CA 1
ATOM 904 C C . ASP A 1 110 ? 9.664 -8.727 -12.852 1 96.75 110 ASP A C 1
ATOM 906 O O . ASP A 1 110 ? 10.672 -8.016 -12.852 1 96.75 110 ASP A O 1
ATOM 910 N N . TYR A 1 111 ? 8.414 -8.242 -12.773 1 97.06 111 TYR A N 1
ATOM 911 C CA . TYR A 1 111 ? 8.203 -6.805 -12.641 1 97.06 111 TYR A CA 1
ATOM 912 C C . TYR A 1 111 ? 8.664 -6.312 -11.273 1 97.06 111 TYR A C 1
ATOM 914 O O . TYR A 1 111 ? 9.109 -5.172 -11.133 1 97.06 111 TYR A O 1
ATOM 922 N N . ASP A 1 112 ? 8.531 -7.207 -10.234 1 96.81 112 ASP A N 1
ATOM 923 C CA . ASP A 1 112 ? 9.102 -6.863 -8.93 1 96.81 112 ASP A CA 1
ATOM 924 C C . ASP A 1 112 ? 10.602 -6.578 -9.047 1 96.81 112 ASP A C 1
ATOM 926 O O . ASP A 1 112 ? 11.102 -5.609 -8.469 1 96.81 112 ASP A O 1
ATOM 930 N N . GLU A 1 113 ? 11.281 -7.371 -9.805 1 96.38 113 GLU A N 1
ATOM 931 C CA . GLU A 1 113 ? 12.711 -7.195 -10.016 1 96.38 113 GLU A CA 1
ATOM 932 C C . GLU A 1 113 ? 13 -5.922 -10.812 1 96.38 113 GLU A C 1
ATOM 934 O O . GLU A 1 113 ? 13.945 -5.191 -10.5 1 96.38 113 GLU A O 1
ATOM 939 N N . GLN A 1 114 ? 12.242 -5.676 -11.867 1 97 114 GLN A N 1
ATOM 940 C CA . GLN A 1 114 ? 12.398 -4.457 -12.648 1 97 114 GLN A CA 1
ATOM 941 C C . GLN A 1 114 ? 12.164 -3.215 -11.797 1 97 114 GLN A C 1
ATOM 943 O O . GLN A 1 114 ? 12.836 -2.197 -11.969 1 97 114 GLN A O 1
ATOM 948 N N . TRP A 1 115 ? 11.203 -3.322 -10.906 1 97 115 TRP A N 1
ATOM 949 C CA . TRP A 1 115 ? 10.898 -2.213 -10.008 1 97 115 TRP A CA 1
ATOM 950 C C . TRP A 1 115 ? 12.094 -1.915 -9.102 1 97 115 TRP A C 1
ATOM 952 O O . TRP A 1 115 ? 12.391 -0.751 -8.828 1 97 115 TRP A O 1
ATOM 962 N N . ASP A 1 116 ? 12.773 -2.955 -8.633 1 97 116 ASP A N 1
ATOM 963 C CA . ASP A 1 116 ? 13.977 -2.756 -7.816 1 97 116 ASP A CA 1
ATOM 964 C C . ASP A 1 116 ? 15.047 -1.993 -8.594 1 97 116 ASP A C 1
ATOM 966 O O . ASP A 1 116 ? 15.781 -1.189 -8.023 1 97 116 ASP A O 1
ATOM 970 N N . LYS A 1 117 ? 15.125 -2.279 -9.875 1 96.5 117 LYS A N 1
ATOM 971 C CA . LYS A 1 117 ? 16.078 -1.556 -10.711 1 96.5 117 LYS A CA 1
ATOM 972 C C . LYS A 1 117 ? 15.727 -0.073 -10.781 1 96.5 117 LYS A C 1
ATOM 974 O O . LYS A 1 117 ? 16.609 0.784 -10.727 1 96.5 117 LYS A O 1
ATOM 979 N N . ILE A 1 118 ? 14.477 0.222 -10.875 1 95.62 118 ILE A N 1
ATOM 980 C CA . ILE A 1 118 ? 14.008 1.602 -10.898 1 95.62 118 ILE A CA 1
ATOM 981 C C . ILE A 1 118 ? 14.297 2.27 -9.555 1 95.62 118 ILE A C 1
ATOM 983 O O . ILE A 1 118 ? 14.836 3.377 -9.508 1 95.62 118 ILE A O 1
ATOM 987 N N . CYS A 1 119 ? 14.008 1.572 -8.484 1 96.38 119 CYS A N 1
ATOM 988 C CA . CYS A 1 119 ? 14.18 2.102 -7.137 1 96.38 119 CYS A CA 1
ATOM 989 C C . CYS A 1 119 ? 15.648 2.375 -6.844 1 96.38 119 CYS A C 1
ATOM 991 O O . CYS A 1 119 ? 15.977 3.297 -6.094 1 96.38 119 CYS A O 1
ATOM 993 N N . SER A 1 120 ? 16.516 1.619 -7.438 1 96.19 120 SER A N 1
ATOM 994 C CA . SER A 1 120 ? 17.922 1.675 -7.062 1 96.19 120 SER A CA 1
ATOM 995 C C . SER A 1 120 ? 18.719 2.516 -8.047 1 96.19 120 SER A C 1
ATOM 997 O O . SER A 1 120 ? 19.953 2.57 -7.969 1 96.19 120 SER A O 1
ATOM 999 N N . GLU A 1 121 ? 18.078 3.057 -9.062 1 94.81 121 GLU A N 1
ATOM 1000 C CA . GLU A 1 121 ? 18.734 3.764 -10.156 1 94.81 121 GLU A CA 1
ATOM 1001 C C . GLU A 1 121 ? 19.75 4.781 -9.633 1 94.81 121 GLU A C 1
ATOM 1003 O O . GLU A 1 121 ? 20.812 4.965 -10.227 1 94.81 121 GLU A O 1
ATOM 1008 N N . ASN A 1 122 ? 19.562 5.523 -8.547 1 94 122 ASN A N 1
ATOM 1009 C CA . ASN A 1 122 ? 20.438 6.57 -8.039 1 94 122 ASN A CA 1
ATOM 1010 C C . ASN A 1 122 ? 21.094 6.156 -6.723 1 94 122 ASN A C 1
ATOM 1012 O O . ASN A 1 122 ? 21.453 7.012 -5.91 1 94 122 ASN A O 1
ATOM 1016 N N . LEU A 1 123 ? 21.219 4.891 -6.523 1 96.94 123 LEU A N 1
ATOM 1017 C CA . LEU A 1 123 ? 21.859 4.352 -5.332 1 96.94 123 LEU A CA 1
ATOM 1018 C C . LEU A 1 123 ? 23.016 3.422 -5.707 1 96.94 123 LEU A C 1
ATOM 1020 O O . LEU A 1 123 ? 22.953 2.732 -6.727 1 96.94 123 LEU A O 1
ATOM 1024 N N . SER A 1 124 ? 24.078 3.414 -4.879 1 96.69 124 SER A N 1
ATOM 1025 C CA . SER A 1 124 ? 25.094 2.383 -5.035 1 96.69 124 SER A CA 1
ATOM 1026 C C . SER A 1 124 ? 24.547 1.007 -4.668 1 96.69 124 SER A C 1
ATOM 1028 O O . SER A 1 124 ? 23.562 0.9 -3.941 1 96.69 124 SER A O 1
ATOM 1030 N N . GLU A 1 125 ? 25.203 0.025 -5.234 1 94.75 125 GLU A N 1
ATOM 1031 C CA . GLU A 1 125 ? 24.812 -1.339 -4.898 1 94.75 125 GLU A CA 1
ATOM 1032 C C . GLU A 1 125 ? 24.844 -1.57 -3.391 1 94.75 125 GLU A C 1
ATOM 1034 O O . GLU A 1 125 ? 23.938 -2.182 -2.83 1 94.75 125 GLU A O 1
ATOM 1039 N N . LYS A 1 126 ? 25.828 -1.023 -2.787 1 95.75 126 LYS A N 1
ATOM 1040 C CA . LYS A 1 126 ? 25.984 -1.188 -1.344 1 95.75 126 LYS A CA 1
ATOM 1041 C C . LYS A 1 126 ? 24.859 -0.478 -0.584 1 95.75 126 LYS A C 1
ATOM 1043 O O . LYS A 1 126 ? 24.297 -1.035 0.356 1 95.75 126 LYS A O 1
ATOM 1048 N N . GLU A 1 127 ? 24.516 0.701 -0.965 1 96 127 GLU A N 1
ATOM 1049 C CA . GLU A 1 127 ? 23.453 1.477 -0.337 1 96 127 GLU A CA 1
ATOM 1050 C C . GLU A 1 127 ? 22.109 0.755 -0.436 1 96 127 GLU A C 1
ATOM 1052 O O . GLU A 1 127 ? 21.359 0.686 0.542 1 96 127 GLU A O 1
ATOM 1057 N N . PHE A 1 128 ? 21.891 0.215 -1.58 1 96.44 128 PHE A N 1
ATOM 1058 C CA . PHE A 1 128 ? 20.609 -0.45 -1.803 1 96.44 128 PHE A CA 1
ATOM 1059 C C . PHE A 1 128 ? 20.547 -1.764 -1.033 1 96.44 128 PHE A C 1
ATOM 1061 O O . PHE A 1 128 ? 19.5 -2.117 -0.49 1 96.44 128 PHE A O 1
ATOM 1068 N N . GLU A 1 129 ? 21.609 -2.447 -0.989 1 95.44 129 GLU A N 1
ATOM 1069 C CA . GLU A 1 129 ? 21.656 -3.701 -0.244 1 95.44 129 GLU A CA 1
ATOM 1070 C C . GLU A 1 129 ? 21.453 -3.465 1.249 1 95.44 129 GLU A C 1
ATOM 1072 O O . GLU A 1 129 ? 20.766 -4.238 1.918 1 95.44 129 GLU A O 1
ATOM 1077 N N . GLU A 1 130 ? 22.047 -2.439 1.775 1 95.75 130 GLU A N 1
ATOM 1078 C CA . GLU A 1 130 ? 21.859 -2.08 3.176 1 95.75 130 GLU A CA 1
ATOM 1079 C C . GLU A 1 130 ? 20.406 -1.699 3.447 1 95.75 130 GLU A C 1
ATOM 1081 O O . GLU A 1 130 ? 19.844 -2.062 4.484 1 95.75 130 GLU A O 1
ATOM 1086 N N . PHE A 1 131 ? 19.891 -0.944 2.516 1 97.44 131 PHE A N 1
ATOM 1087 C CA . PHE A 1 131 ? 18.484 -0.569 2.605 1 97.44 131 PHE A CA 1
ATOM 1088 C C . PHE A 1 131 ? 17.594 -1.807 2.676 1 97.44 131 PHE A C 1
ATOM 1090 O O . PHE A 1 131 ? 16.734 -1.906 3.545 1 97.44 131 PHE A O 1
ATOM 1097 N N . LYS A 1 132 ? 17.828 -2.744 1.79 1 96.75 132 LYS A N 1
ATOM 1098 C CA . LYS A 1 132 ? 17.031 -3.971 1.733 1 96.75 132 LYS A CA 1
ATOM 1099 C C . LYS A 1 132 ? 17.172 -4.773 3.023 1 96.75 132 LYS A C 1
ATOM 1101 O O . LYS A 1 132 ? 16.188 -5.332 3.523 1 96.75 132 LYS A O 1
ATOM 1106 N N . THR A 1 133 ? 18.344 -4.824 3.494 1 96.06 133 THR A N 1
ATOM 1107 C CA . THR A 1 133 ? 18.594 -5.559 4.727 1 96.06 133 THR A CA 1
ATOM 1108 C C . THR A 1 133 ? 17.797 -4.973 5.883 1 96.06 133 THR A C 1
ATOM 1110 O O . THR A 1 133 ? 17.156 -5.711 6.637 1 96.06 133 THR A O 1
ATOM 1113 N N . THR A 1 134 ? 17.844 -3.654 6.047 1 97.44 134 THR A N 1
ATOM 1114 C CA . THR A 1 134 ? 17.109 -2.986 7.113 1 97.44 134 THR A CA 1
ATOM 1115 C C . THR A 1 134 ? 15.602 -3.145 6.906 1 97.44 134 THR A C 1
ATOM 1117 O O . THR A 1 134 ? 14.852 -3.359 7.863 1 97.44 134 THR A O 1
ATOM 1120 N N . LEU A 1 135 ? 15.164 -3.045 5.645 1 97.5 135 LEU A N 1
ATOM 1121 C CA . LEU A 1 135 ? 13.758 -3.242 5.301 1 97.5 135 LEU A CA 1
ATOM 1122 C C . LEU A 1 135 ? 13.273 -4.613 5.762 1 97.5 135 LEU A C 1
ATOM 1124 O O . LEU A 1 135 ? 12.188 -4.734 6.324 1 97.5 135 LEU A O 1
ATOM 1128 N N . LYS A 1 136 ? 14.055 -5.617 5.527 1 95.75 136 LYS A N 1
ATOM 1129 C CA . LYS A 1 136 ? 13.727 -6.98 5.934 1 95.75 136 LYS A CA 1
ATOM 1130 C C . LYS A 1 136 ? 13.633 -7.094 7.453 1 95.75 136 LYS A C 1
ATOM 1132 O O . LYS A 1 136 ? 12.773 -7.809 7.973 1 95.75 136 LYS A O 1
ATOM 1137 N N . LYS A 1 137 ? 14.5 -6.426 8.172 1 96.25 137 LYS A N 1
ATOM 1138 C CA . LYS A 1 137 ? 14.438 -6.414 9.633 1 96.25 137 LYS A CA 1
ATOM 1139 C C . LYS A 1 137 ? 13.141 -5.785 10.125 1 96.25 137 LYS A C 1
ATOM 1141 O O . LYS A 1 137 ? 12.508 -6.297 11.055 1 96.25 137 LYS A O 1
ATOM 1146 N N . ILE A 1 138 ? 12.773 -4.691 9.523 1 97.12 138 ILE A N 1
ATOM 1147 C CA . ILE A 1 138 ? 11.531 -4.008 9.875 1 97.12 138 ILE A CA 1
ATOM 1148 C C . ILE A 1 138 ? 10.344 -4.926 9.602 1 97.12 138 ILE A C 1
ATOM 1150 O O . ILE A 1 138 ? 9.453 -5.066 10.445 1 97.12 138 ILE A O 1
ATOM 1154 N N . TYR A 1 139 ? 10.383 -5.531 8.453 1 95.12 139 TYR A N 1
ATOM 1155 C CA . TYR A 1 139 ? 9.359 -6.5 8.086 1 95.12 139 TYR A CA 1
ATOM 1156 C C . TYR A 1 139 ? 9.227 -7.586 9.148 1 95.12 139 TYR A C 1
ATOM 1158 O O . TYR A 1 139 ? 8.117 -7.898 9.594 1 95.12 139 TYR A O 1
ATOM 1166 N N . SER A 1 140 ? 10.305 -8.141 9.539 1 93.69 140 SER A N 1
ATOM 1167 C CA . SER A 1 140 ? 10.312 -9.219 10.531 1 93.69 140 SER A CA 1
ATOM 1168 C C . SER A 1 140 ? 9.758 -8.742 11.867 1 93.69 140 SER A C 1
ATOM 1170 O O . SER A 1 140 ? 9.023 -9.477 12.539 1 93.69 140 SER A O 1
ATOM 1172 N N . THR A 1 141 ? 10.086 -7.551 12.242 1 93.69 141 THR A N 1
ATOM 1173 C CA . THR A 1 141 ? 9.602 -6.973 13.484 1 93.69 141 THR A CA 1
ATOM 1174 C C . THR A 1 141 ? 8.086 -6.832 13.469 1 93.69 141 THR A C 1
ATOM 1176 O O . THR A 1 141 ? 7.41 -7.16 14.445 1 93.69 141 THR A O 1
ATOM 1179 N N . ILE A 1 142 ? 7.543 -6.418 12.375 1 93.12 142 ILE A N 1
ATOM 1180 C CA . ILE A 1 142 ? 6.125 -6.109 12.242 1 93.12 142 ILE A CA 1
ATOM 1181 C C . ILE A 1 142 ? 5.316 -7.406 12.18 1 93.12 142 ILE A C 1
ATOM 1183 O O . ILE A 1 142 ? 4.262 -7.516 12.805 1 93.12 142 ILE A O 1
ATOM 1187 N N . VAL A 1 143 ? 5.738 -8.375 11.406 1 87.62 143 VAL A N 1
ATOM 1188 C CA . VAL A 1 143 ? 5.012 -9.625 11.227 1 87.62 143 VAL A CA 1
ATOM 1189 C C . VAL A 1 143 ? 5.086 -10.461 12.5 1 87.62 143 VAL A C 1
ATOM 1191 O O . VAL A 1 143 ? 4.133 -11.164 12.844 1 87.62 143 VAL A O 1
ATOM 1194 N N . LYS A 1 144 ? 6.145 -10.383 13.164 1 81.81 144 LYS A N 1
ATOM 1195 C CA . LYS A 1 144 ? 6.297 -11.125 14.414 1 81.81 144 LYS A CA 1
ATOM 1196 C C . LYS A 1 144 ? 5.453 -10.516 15.523 1 81.81 144 LYS A C 1
ATOM 1198 O O . LYS A 1 144 ? 5.031 -11.211 16.453 1 81.81 144 LYS A O 1
ATOM 1203 N N . ARG A 1 145 ? 5.25 -9.273 15.555 1 70.19 145 ARG A N 1
ATOM 1204 C CA . ARG A 1 145 ? 4.422 -8.609 16.562 1 70.19 145 ARG A CA 1
ATOM 1205 C C . ARG A 1 145 ? 3 -9.164 16.547 1 70.19 145 ARG A C 1
ATOM 1207 O O . ARG A 1 145 ? 2.344 -9.234 17.578 1 70.19 145 ARG A O 1
ATOM 1214 N N . GLU A 1 146 ? 2.342 -9.531 15.539 1 62.97 146 GLU A N 1
ATOM 1215 C CA . GLU A 1 146 ? 1.002 -10.102 15.461 1 62.97 146 GLU A CA 1
ATOM 1216 C C . GLU A 1 146 ? 0.959 -11.5 16.062 1 62.97 146 GLU A C 1
ATOM 1218 O O . GLU A 1 146 ? -0.1 -11.969 16.5 1 62.97 146 GLU A O 1
ATOM 1223 N N . GLU A 1 147 ? 2.076 -12.234 16.078 1 50.06 147 GLU A N 1
ATOM 1224 C CA . GLU A 1 147 ? 2.084 -13.562 16.703 1 50.06 147 GLU A CA 1
ATOM 1225 C C . GLU A 1 147 ? 2.131 -13.469 18.219 1 50.06 147 GLU A C 1
ATOM 1227 O O . GLU A 1 147 ? 1.764 -14.414 18.922 1 50.06 147 GLU A O 1
ATOM 1232 N N . LYS A 1 148 ? 2.387 -12.297 18.875 1 42.75 148 LYS A N 1
ATOM 1233 C CA . LYS A 1 148 ? 2.361 -12.242 20.328 1 42.75 148 LYS A CA 1
ATOM 1234 C C . LYS A 1 148 ? 1.03 -11.695 20.844 1 42.75 148 LYS A C 1
ATOM 1236 O O . LYS A 1 148 ? 0.399 -10.867 20.188 1 42.75 148 LYS A O 1
ATOM 1241 N N . MET B 1 1 ? 11.234 -21.328 -0.906 1 31.25 1 MET B N 1
ATOM 1242 C CA . MET B 1 1 ? 12.305 -20.484 -1.424 1 31.25 1 MET B CA 1
ATOM 1243 C C . MET B 1 1 ? 13.57 -20.625 -0.576 1 31.25 1 MET B C 1
ATOM 1245 O O . MET B 1 1 ? 13.523 -20.469 0.645 1 31.25 1 MET B O 1
ATOM 1249 N N . GLY B 1 2 ? 14.547 -21.312 -0.987 1 32.75 2 GLY B N 1
ATOM 1250 C CA . GLY B 1 2 ? 15.789 -21.609 -0.292 1 32.75 2 GLY B CA 1
ATOM 1251 C C . GLY B 1 2 ? 16.406 -20.391 0.363 1 32.75 2 GLY B C 1
ATOM 1252 O O . GLY B 1 2 ? 16.031 -19.25 0.057 1 32.75 2 GLY B O 1
ATOM 1253 N N . LEU B 1 3 ? 17.219 -20.484 1.445 1 37.16 3 LEU B N 1
ATOM 1254 C CA . LEU B 1 3 ? 18.031 -19.594 2.256 1 37.16 3 LEU B CA 1
ATOM 1255 C C . LEU B 1 3 ? 18.75 -18.562 1.381 1 37.16 3 LEU B C 1
ATOM 1257 O O . LEU B 1 3 ? 18.969 -17.422 1.799 1 37.16 3 LEU B O 1
ATOM 1261 N N . GLU B 1 4 ? 19.578 -19 0.381 1 40 4 GLU B N 1
ATOM 1262 C CA . GLU B 1 4 ? 20.484 -18.391 -0.589 1 40 4 GLU B CA 1
ATOM 1263 C C . GLU B 1 4 ? 19.75 -17.422 -1.497 1 40 4 GLU B C 1
ATOM 1265 O O . GLU B 1 4 ? 20.344 -16.484 -2.045 1 40 4 GLU B O 1
ATOM 1270 N N . ASP B 1 5 ? 18.469 -17.703 -1.925 1 44.78 5 ASP B N 1
ATOM 1271 C CA . ASP B 1 5 ? 17.438 -17.141 -2.781 1 44.78 5 ASP B CA 1
ATOM 1272 C C . ASP B 1 5 ? 16.75 -15.961 -2.109 1 44.78 5 ASP B C 1
ATOM 1274 O O . ASP B 1 5 ? 15.977 -15.242 -2.744 1 44.78 5 ASP B O 1
ATOM 1278 N N . GLU B 1 6 ? 16.906 -15.844 -0.812 1 51.25 6 GLU B N 1
ATOM 1279 C CA . GLU B 1 6 ? 16.484 -14.789 0.104 1 51.25 6 GLU B CA 1
ATOM 1280 C C . GLU B 1 6 ? 17.125 -13.445 -0.272 1 51.25 6 GLU B C 1
ATOM 1282 O O . GLU B 1 6 ? 16.5 -12.391 -0.082 1 51.25 6 GLU B O 1
ATOM 1287 N N . GLU B 1 7 ? 18.5 -13.594 -0.663 1 57.22 7 GLU B N 1
ATOM 1288 C CA . GLU B 1 7 ? 19.281 -12.383 -0.926 1 57.22 7 GLU B CA 1
ATOM 1289 C C . GLU B 1 7 ? 18.703 -11.594 -2.092 1 57.22 7 GLU B C 1
ATOM 1291 O O . GLU B 1 7 ? 18.859 -10.375 -2.158 1 57.22 7 GLU B O 1
ATOM 1296 N N . ASN B 1 8 ? 17.906 -12.211 -2.846 1 73.88 8 ASN B N 1
ATOM 1297 C CA . ASN B 1 8 ? 17.5 -11.492 -4.047 1 73.88 8 ASN B CA 1
ATOM 1298 C C . ASN B 1 8 ? 15.992 -11.242 -4.07 1 73.88 8 ASN B C 1
ATOM 1300 O O . ASN B 1 8 ? 15.375 -11.219 -5.137 1 73.88 8 ASN B O 1
ATOM 1304 N N . VAL B 1 9 ? 15.555 -11.18 -2.863 1 86.5 9 VAL B N 1
ATOM 1305 C CA . VAL B 1 9 ? 14.117 -10.945 -2.82 1 86.5 9 VAL B CA 1
ATOM 1306 C C . VAL B 1 9 ? 13.82 -9.477 -3.08 1 86.5 9 VAL B C 1
ATOM 1308 O O . VAL B 1 9 ? 14.445 -8.594 -2.48 1 86.5 9 VAL B O 1
ATOM 1311 N N . PRO B 1 10 ? 12.906 -9.266 -4.062 1 94.62 10 PRO B N 1
ATOM 1312 C CA . PRO B 1 10 ? 12.578 -7.871 -4.359 1 94.62 10 PRO B CA 1
ATOM 1313 C C . PRO B 1 10 ? 12.055 -7.117 -3.137 1 94.62 10 PRO B C 1
ATOM 1315 O O . PRO B 1 10 ? 11.602 -7.734 -2.172 1 94.62 10 PRO B O 1
ATOM 1318 N N . THR B 1 11 ? 12.148 -5.789 -3.174 1 96.12 11 THR B N 1
ATOM 1319 C CA . THR B 1 11 ? 11.82 -4.949 -2.029 1 96.12 11 THR B CA 1
ATOM 1320 C C . THR B 1 11 ? 10.305 -4.832 -1.86 1 96.12 11 THR B C 1
ATOM 1322 O O . THR B 1 11 ? 9.805 -4.711 -0.739 1 96.12 11 THR B O 1
ATOM 1325 N N . ILE B 1 12 ? 9.562 -4.992 -2.979 1 96.69 12 ILE B N 1
ATOM 1326 C CA . ILE B 1 12 ? 8.172 -4.551 -3.004 1 96.69 12 ILE B CA 1
ATOM 1327 C C . ILE B 1 12 ? 7.328 -5.473 -2.129 1 96.69 12 ILE B C 1
ATOM 1329 O O . ILE B 1 12 ? 6.426 -5.012 -1.424 1 96.69 12 ILE B O 1
ATOM 1333 N N . PRO B 1 13 ? 7.648 -6.805 -2.018 1 93.25 13 PRO B N 1
ATOM 1334 C CA . PRO B 1 13 ? 6.844 -7.625 -1.106 1 93.25 13 PRO B CA 1
ATOM 1335 C C . PRO B 1 13 ? 6.945 -7.164 0.345 1 93.25 13 PRO B C 1
ATOM 1337 O O . PRO B 1 13 ? 5.957 -7.219 1.084 1 93.25 13 PRO B O 1
ATOM 1340 N N . PHE B 1 14 ? 8.039 -6.68 0.75 1 94.94 14 PHE B N 1
ATOM 1341 C CA . PHE B 1 14 ? 8.227 -6.188 2.107 1 94.94 14 PHE B CA 1
ATOM 1342 C C . PHE B 1 14 ? 7.527 -4.848 2.299 1 94.94 14 PHE B C 1
ATOM 1344 O O . PHE B 1 14 ? 6.852 -4.633 3.309 1 94.94 14 PHE B O 1
ATOM 1351 N N . ILE B 1 15 ? 7.648 -3.965 1.316 1 97 15 ILE B N 1
ATOM 1352 C CA . ILE B 1 15 ? 6.992 -2.662 1.339 1 97 15 ILE B CA 1
ATOM 1353 C C . ILE B 1 15 ? 5.48 -2.848 1.423 1 97 15 ILE B C 1
ATOM 1355 O O . ILE B 1 15 ? 4.812 -2.201 2.234 1 97 15 ILE B O 1
ATOM 1359 N N . SER B 1 16 ? 4.988 -3.742 0.635 1 95.12 16 SER B N 1
ATOM 1360 C CA . SER B 1 16 ? 3.553 -4 0.572 1 95.12 16 SER B CA 1
ATOM 1361 C C . SER B 1 16 ? 3.027 -4.523 1.904 1 95.12 16 SER B C 1
ATOM 1363 O O . SER B 1 16 ? 1.954 -4.117 2.355 1 95.12 16 SER B O 1
ATOM 1365 N N . THR B 1 17 ? 3.75 -5.418 2.5 1 92.69 17 THR B N 1
ATOM 1366 C CA . THR B 1 17 ? 3.332 -5.98 3.781 1 92.69 17 THR B CA 1
ATOM 1367 C C . THR B 1 17 ? 3.346 -4.91 4.871 1 92.69 17 THR B C 1
ATOM 1369 O O . THR B 1 17 ? 2.404 -4.809 5.656 1 92.69 17 THR B O 1
ATOM 1372 N N . ILE B 1 18 ? 4.371 -4.094 4.918 1 95.94 18 ILE B N 1
ATOM 1373 C CA . ILE B 1 18 ? 4.473 -3.025 5.906 1 95.94 18 ILE B CA 1
ATOM 1374 C C . ILE B 1 18 ? 3.318 -2.041 5.727 1 95.94 18 ILE B C 1
ATOM 1376 O O . ILE B 1 18 ? 2.691 -1.627 6.703 1 95.94 18 ILE B O 1
ATOM 1380 N N . HIS B 1 19 ? 3.076 -1.703 4.48 1 95.62 19 HIS B N 1
ATOM 1381 C CA . HIS B 1 19 ? 1.979 -0.794 4.172 1 95.62 19 HIS B CA 1
ATOM 1382 C C . HIS B 1 19 ? 0.642 -1.365 4.633 1 95.62 19 HIS B C 1
ATOM 1384 O O . HIS B 1 19 ? -0.162 -0.659 5.246 1 95.62 19 HIS B O 1
ATOM 1390 N N . ARG B 1 20 ? 0.381 -2.635 4.348 1 92.06 20 ARG B N 1
ATOM 1391 C CA . ARG B 1 20 ? -0.86 -3.295 4.746 1 92.06 20 ARG B CA 1
ATOM 1392 C C . ARG B 1 20 ? -1 -3.33 6.262 1 92.06 20 ARG B C 1
ATOM 1394 O O . ARG B 1 20 ? -2.072 -3.041 6.797 1 92.06 20 ARG B O 1
ATOM 1401 N N . LYS B 1 21 ? 0.044 -3.723 6.934 1 93.69 21 LYS B N 1
ATOM 1402 C CA . LYS B 1 21 ? 0.011 -3.801 8.391 1 93.69 21 LYS B CA 1
ATOM 1403 C C . LYS B 1 21 ? -0.221 -2.426 9.008 1 93.69 21 LYS B C 1
ATOM 1405 O O . LYS B 1 21 ? -0.892 -2.307 10.039 1 93.69 21 LYS B O 1
ATOM 1410 N N . TYR B 1 22 ? 0.357 -1.414 8.422 1 96.12 22 TYR B N 1
ATOM 1411 C CA . TYR B 1 22 ? 0.072 -0.058 8.883 1 96.12 22 TYR B CA 1
ATOM 1412 C C . TYR B 1 22 ? -1.41 0.265 8.734 1 96.12 22 TYR B C 1
ATOM 1414 O O . TYR B 1 22 ? -2.016 0.852 9.633 1 96.12 22 TYR B O 1
ATOM 1422 N N . GLY B 1 23 ? -1.964 -0.077 7.574 1 94.38 23 GLY B N 1
ATOM 1423 C CA . GLY B 1 23 ? -3.389 0.138 7.379 1 94.38 23 GLY B CA 1
ATOM 1424 C C . GLY B 1 23 ? -4.242 -0.502 8.453 1 94.38 23 GLY B C 1
ATOM 1425 O O . GLY B 1 23 ? -5.195 0.107 8.945 1 94.38 23 GLY B O 1
ATOM 1426 N N . ILE B 1 24 ? -3.961 -1.691 8.789 1 91.75 24 ILE B N 1
ATOM 1427 C CA . ILE B 1 24 ? -4.672 -2.41 9.836 1 91.75 24 ILE B CA 1
ATOM 1428 C C . ILE B 1 24 ? -4.512 -1.677 11.164 1 91.75 24 ILE B C 1
ATOM 1430 O O . ILE B 1 24 ? -5.492 -1.445 11.883 1 91.75 24 ILE B O 1
ATOM 1434 N N . PHE B 1 25 ? -3.268 -1.353 11.516 1 94.31 25 PHE B N 1
ATOM 1435 C CA . PHE B 1 25 ? -2.93 -0.616 12.727 1 94.31 25 PHE B CA 1
ATOM 1436 C C . PHE B 1 25 ? -3.705 0.694 12.805 1 94.31 25 PHE B C 1
ATOM 1438 O O . PHE B 1 25 ? -4.312 1.005 13.828 1 94.31 25 PHE B O 1
ATOM 1445 N N . LEU B 1 26 ? -3.717 1.437 11.695 1 96.06 26 LEU B N 1
ATOM 1446 C CA . LEU B 1 26 ? -4.371 2.738 11.664 1 96.06 26 LEU B CA 1
ATOM 1447 C C . LEU B 1 26 ? -5.883 2.59 11.789 1 96.06 26 LEU B C 1
ATOM 1449 O O . LEU B 1 26 ?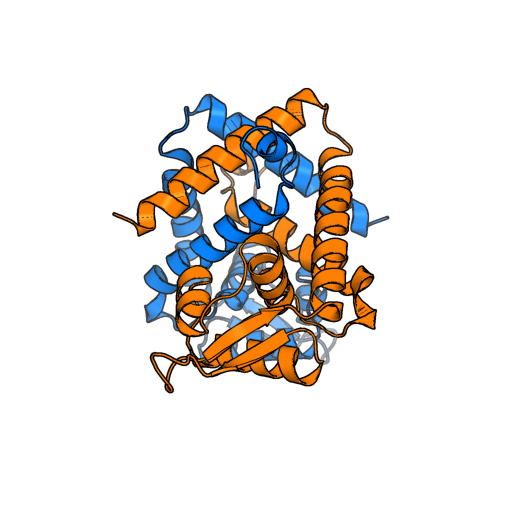 -6.52 3.291 12.578 1 96.06 26 LEU B O 1
ATOM 1453 N N . ASN B 1 27 ? -6.473 1.714 11.023 1 92.88 27 ASN B N 1
ATOM 1454 C CA . ASN B 1 27 ? -7.914 1.497 11.062 1 92.88 27 ASN B CA 1
ATOM 1455 C C . ASN B 1 27 ? -8.383 1.076 12.453 1 92.88 27 ASN B C 1
ATOM 1457 O O . ASN B 1 27 ? -9.469 1.466 12.891 1 92.88 27 ASN B O 1
ATOM 1461 N N . HIS B 1 28 ? -7.617 0.26 13.078 1 93.31 28 HIS B N 1
ATOM 1462 C CA . HIS B 1 28 ? -7.949 -0.172 14.43 1 93.31 28 HIS B CA 1
ATOM 1463 C C . HIS B 1 28 ? -7.969 1.008 15.391 1 93.31 28 HIS B C 1
ATOM 1465 O O . HIS B 1 28 ? -8.898 1.145 16.188 1 93.31 28 HIS B O 1
ATOM 1471 N N . ASN B 1 29 ? -6.98 1.84 15.32 1 95.81 29 ASN B N 1
ATOM 1472 C CA . ASN B 1 29 ? -6.836 2.945 16.266 1 95.81 29 ASN B CA 1
ATOM 1473 C C . ASN B 1 29 ? -7.773 4.098 15.922 1 95.81 29 ASN B C 1
ATOM 1475 O O . ASN B 1 29 ? -8.102 4.914 16.781 1 95.81 29 ASN B O 1
ATOM 1479 N N . MET B 1 30 ? -8.203 4.129 14.68 1 96.5 30 MET B N 1
ATOM 1480 C CA . MET B 1 30 ? -9.031 5.238 14.219 1 96.5 30 MET B CA 1
ATOM 1481 C C . MET B 1 30 ? -10.461 4.773 13.938 1 96.5 30 MET B C 1
ATOM 1483 O O . MET B 1 30 ? -11.164 5.379 13.133 1 96.5 30 MET B O 1
ATOM 1487 N N . LYS B 1 31 ? -10.859 3.709 14.562 1 93.56 31 LYS B N 1
ATOM 1488 C CA . LYS B 1 31 ? -12.125 3.045 14.258 1 93.56 31 LYS B CA 1
ATOM 1489 C C . LYS B 1 31 ? -13.305 3.971 14.516 1 93.56 31 LYS B C 1
ATOM 1491 O O . LYS B 1 31 ? -14.336 3.873 13.844 1 93.56 31 LYS B O 1
ATOM 1496 N N . ASP B 1 32 ? -13.234 4.934 15.352 1 93.44 32 ASP B N 1
ATOM 1497 C CA . ASP B 1 32 ? -14.336 5.785 15.773 1 93.44 32 ASP B CA 1
ATOM 1498 C C . ASP B 1 32 ? -14.711 6.777 14.672 1 93.44 32 ASP B C 1
ATOM 1500 O O . ASP B 1 32 ? -15.828 7.309 14.664 1 93.44 32 ASP B O 1
ATOM 1504 N N . TYR B 1 33 ? -13.805 7.012 13.719 1 94.12 33 TYR B N 1
ATOM 1505 C CA . TYR B 1 33 ? -14.062 7.992 12.672 1 94.12 33 TYR B CA 1
ATOM 1506 C C . TYR B 1 33 ? -14.711 7.34 11.461 1 94.12 33 TYR B C 1
ATOM 1508 O O . TYR B 1 33 ? -15.227 8.031 10.57 1 94.12 33 TYR B O 1
ATOM 1516 N N . ASN B 1 34 ? -14.664 6.016 11.383 1 92.06 34 ASN B N 1
ATOM 1517 C CA . ASN B 1 34 ? -15.32 5.25 10.328 1 92.06 34 ASN B CA 1
ATOM 1518 C C . ASN B 1 34 ? -14.828 5.656 8.945 1 92.06 34 ASN B C 1
ATOM 1520 O O . ASN B 1 34 ? -15.625 5.938 8.047 1 92.06 34 ASN B O 1
ATOM 1524 N N . LEU B 1 35 ? -13.586 5.875 8.812 1 93.31 35 LEU B N 1
ATOM 1525 C CA . LEU B 1 35 ? -12.953 6.164 7.531 1 93.31 35 LEU B CA 1
ATOM 1526 C C . LEU B 1 35 ? -12.164 4.957 7.031 1 93.31 35 LEU B C 1
ATOM 1528 O O . LEU B 1 35 ? -11.641 4.176 7.832 1 93.31 35 LEU B O 1
ATOM 1532 N N . SER B 1 36 ? -12.102 4.84 5.734 1 87.44 36 SER B N 1
ATOM 1533 C CA . SER B 1 36 ? -11.25 3.828 5.121 1 87.44 36 SER B CA 1
ATOM 1534 C C . SER B 1 36 ? -9.82 4.34 4.941 1 87.44 36 SER B C 1
ATOM 1536 O O . SER B 1 36 ? -9.586 5.551 4.953 1 87.44 36 SER B O 1
ATOM 1538 N N . PHE B 1 37 ? -8.969 3.424 4.738 1 88.38 37 PHE B N 1
ATOM 1539 C CA . PHE B 1 37 ? -7.535 3.695 4.695 1 88.38 37 PHE B CA 1
ATOM 1540 C C . PHE B 1 37 ? -7.203 4.691 3.59 1 88.38 37 PHE B C 1
ATOM 1542 O O . PHE B 1 37 ? -6.336 5.551 3.76 1 88.38 37 PHE B O 1
ATOM 1549 N N . GLY B 1 38 ? -7.941 4.684 2.465 1 89.12 38 GLY B N 1
ATOM 1550 C CA . GLY B 1 38 ? -7.676 5.551 1.329 1 89.12 38 GLY B CA 1
ATOM 1551 C C . GLY B 1 38 ? -8.148 6.977 1.542 1 89.12 38 GLY B C 1
ATOM 1552 O O . GLY B 1 38 ? -7.793 7.875 0.78 1 89.12 38 GLY B O 1
ATOM 1553 N N . GLN B 1 39 ? -8.836 7.191 2.551 1 93.56 39 GLN B N 1
ATOM 1554 C CA . GLN B 1 39 ? -9.406 8.508 2.809 1 93.56 39 GLN B CA 1
ATOM 1555 C C . GLN B 1 39 ? -8.492 9.344 3.693 1 93.56 39 GLN B C 1
ATOM 1557 O O . GLN B 1 39 ? -8.484 10.578 3.6 1 93.56 39 GLN B O 1
ATOM 1562 N N . TYR B 1 40 ? -7.645 8.75 4.469 1 95.5 40 TYR B N 1
ATOM 1563 C CA . TYR B 1 40 ? -6.773 9.445 5.406 1 95.5 40 TYR B CA 1
ATOM 1564 C C . TYR B 1 40 ? -5.773 10.328 4.664 1 95.5 40 TYR B C 1
ATOM 1566 O O . TYR B 1 40 ? -5.617 11.508 4.992 1 95.5 40 TYR B O 1
ATOM 1574 N N . PRO B 1 41 ? -5.148 9.828 3.619 1 94.75 41 PRO B N 1
ATOM 1575 C CA . PRO B 1 41 ? -4.164 10.656 2.924 1 94.75 41 PRO B CA 1
ATOM 1576 C C . PRO B 1 41 ? -4.77 11.938 2.348 1 94.75 41 PRO B C 1
ATOM 1578 O O . PRO B 1 41 ? -4.094 12.969 2.277 1 94.75 41 PRO B O 1
ATOM 1581 N N . ILE B 1 42 ? -5.977 11.875 1.957 1 95.44 42 ILE B N 1
ATOM 1582 C CA . ILE B 1 42 ? -6.648 13.055 1.416 1 95.44 42 ILE B CA 1
ATOM 1583 C C . ILE B 1 42 ? -6.75 14.133 2.494 1 95.44 42 ILE B C 1
ATOM 1585 O O . ILE B 1 42 ? -6.422 15.297 2.252 1 95.44 42 ILE B O 1
ATOM 1589 N N . LEU B 1 43 ? -7.152 13.789 3.672 1 97 43 LEU B N 1
ATOM 1590 C CA . LEU B 1 43 ? -7.266 14.719 4.789 1 97 43 LEU B CA 1
ATOM 1591 C C . LEU B 1 43 ? -5.902 15.297 5.152 1 97 43 LEU B C 1
ATOM 1593 O O . LEU B 1 43 ? -5.785 16.5 5.406 1 97 43 LEU B O 1
ATOM 1597 N N . ILE B 1 44 ? -4.957 14.461 5.156 1 95.75 44 ILE B N 1
ATOM 1598 C CA . ILE B 1 44 ? -3.605 14.883 5.512 1 95.75 44 ILE B CA 1
ATOM 1599 C C . ILE B 1 44 ? -3.107 15.922 4.504 1 95.75 44 ILE B C 1
ATOM 1601 O O . ILE B 1 44 ? -2.531 16.938 4.883 1 95.75 4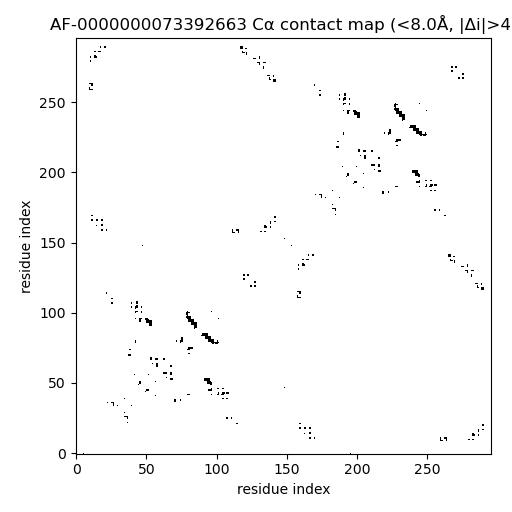4 ILE B O 1
ATOM 1605 N N . ARG B 1 45 ? -3.314 15.617 3.266 1 94.94 45 ARG B N 1
ATOM 1606 C CA . ARG B 1 45 ? -2.885 16.531 2.217 1 94.94 45 ARG B CA 1
ATOM 1607 C C . ARG B 1 45 ? -3.561 17.891 2.365 1 94.94 45 ARG B C 1
ATOM 1609 O O . ARG B 1 45 ? -2.904 18.938 2.27 1 94.94 45 ARG B O 1
ATOM 1616 N N . LEU B 1 46 ? -4.812 17.891 2.535 1 96.81 46 LEU B N 1
ATOM 1617 C CA . LEU B 1 46 ? -5.582 19.125 2.676 1 96.81 46 LEU B CA 1
ATOM 1618 C C . LEU B 1 46 ? -5.152 19.891 3.922 1 96.81 46 LEU B C 1
ATOM 1620 O O . LEU B 1 46 ? -5.105 21.125 3.912 1 96.81 46 LEU B O 1
ATOM 1624 N N . TYR B 1 47 ? -4.871 19.188 4.941 1 96.88 47 TYR B N 1
ATOM 1625 C CA . TYR B 1 47 ? -4.43 19.781 6.195 1 96.88 47 TYR B CA 1
ATOM 1626 C C . TYR B 1 47 ? -3.039 20.391 6.051 1 96.88 47 TYR B C 1
ATOM 1628 O O . TYR B 1 47 ? -2.803 21.516 6.473 1 96.88 47 TYR B O 1
ATOM 1636 N N . ASP B 1 48 ? -2.174 19.734 5.441 1 93.56 48 ASP B N 1
ATOM 1637 C CA . ASP B 1 48 ? -0.764 20.109 5.371 1 93.56 48 ASP B CA 1
ATOM 1638 C C . ASP B 1 48 ? -0.527 21.156 4.289 1 93.56 48 ASP B C 1
ATOM 1640 O O . ASP B 1 48 ? 0.285 22.062 4.469 1 93.56 48 ASP B O 1
ATOM 1644 N N . GLU B 1 49 ? -1.22 21.047 3.121 1 94.25 49 GLU B N 1
ATOM 1645 C CA . GLU B 1 49 ? -0.885 21.875 1.965 1 94.25 49 GLU B CA 1
ATOM 1646 C C . GLU B 1 49 ? -1.989 22.875 1.67 1 94.25 49 GLU B C 1
ATOM 1648 O O . GLU B 1 49 ? -1.82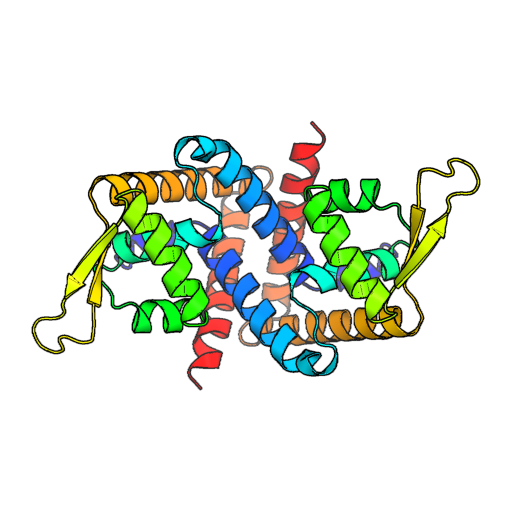5 23.75 0.817 1 94.25 49 GLU B O 1
ATOM 1653 N N . GLY B 1 50 ? -3.082 22.719 2.316 1 94.81 50 GLY B N 1
ATOM 1654 C CA . GLY B 1 50 ? -4.172 23.672 2.131 1 94.81 50 GLY B CA 1
ATOM 1655 C C . GLY B 1 50 ? -5.211 23.203 1.136 1 94.81 50 GLY B C 1
ATOM 1656 O O . GLY B 1 50 ? -5.18 22.047 0.698 1 94.81 50 GLY B O 1
ATOM 1657 N N . PRO B 1 51 ? -6.172 24.078 0.875 1 95.19 51 PRO B N 1
ATOM 1658 C CA . PRO B 1 51 ? -7.27 23.719 -0.021 1 95.19 51 PRO B CA 1
ATOM 1659 C C . PRO B 1 51 ? -6.785 23.297 -1.406 1 95.19 51 PRO B C 1
ATOM 1661 O O . PRO B 1 51 ? -5.734 23.75 -1.862 1 95.19 51 PRO B O 1
ATOM 1664 N N . SER B 1 52 ? -7.523 22.406 -2.02 1 95.06 52 SER B N 1
ATOM 1665 C CA . SER B 1 52 ? -7.215 21.906 -3.354 1 95.06 52 SER B CA 1
ATOM 1666 C C . SER B 1 52 ? -8.484 21.609 -4.141 1 95.06 52 SER B C 1
ATOM 1668 O O . SER B 1 52 ? -9.57 21.5 -3.562 1 95.06 52 SER B O 1
ATOM 1670 N N . THR B 1 53 ? -8.336 21.469 -5.426 1 93.19 53 THR B N 1
ATOM 1671 C CA . THR B 1 53 ? -9.477 21.094 -6.25 1 93.19 53 THR B CA 1
ATOM 1672 C C . THR B 1 53 ? -9.586 19.562 -6.348 1 93.19 53 THR B C 1
ATOM 1674 O O . THR B 1 53 ? -8.609 18.859 -6.117 1 93.19 53 THR B O 1
ATOM 1677 N N . GLN B 1 54 ? -10.797 19.141 -6.613 1 93.31 54 GLN B N 1
ATOM 1678 C CA . GLN B 1 54 ? -11.008 17.719 -6.816 1 93.31 54 GLN B CA 1
ATOM 1679 C C . GLN B 1 54 ? -10.102 17.172 -7.918 1 93.31 54 GLN B C 1
ATOM 1681 O O . GLN B 1 54 ? -9.531 16.094 -7.781 1 93.31 54 GLN B O 1
ATOM 1686 N N . GLN B 1 55 ? -9.922 17.953 -8.953 1 92.06 55 GLN B N 1
ATOM 1687 C CA . GLN B 1 55 ? -9.086 17.547 -10.078 1 92.06 55 GLN B CA 1
ATOM 1688 C C . GLN B 1 55 ? -7.629 17.391 -9.656 1 92.06 55 GLN B C 1
ATOM 1690 O O . GLN B 1 55 ? -6.965 16.422 -10.039 1 92.06 55 GLN B O 1
ATOM 1695 N N . ASN B 1 56 ? -7.172 18.344 -8.945 1 93.31 56 ASN B N 1
ATOM 1696 C CA . ASN B 1 56 ? -5.793 18.297 -8.469 1 93.31 56 ASN B CA 1
ATOM 1697 C C . ASN B 1 56 ? -5.566 17.125 -7.523 1 93.31 56 ASN B C 1
ATOM 1699 O O . ASN B 1 56 ? -4.531 16.453 -7.594 1 93.31 56 ASN B O 1
ATOM 1703 N N . LEU B 1 57 ? -6.492 16.875 -6.648 1 94.5 57 LEU B N 1
ATOM 1704 C CA . LEU B 1 57 ? -6.398 15.742 -5.738 1 94.5 57 LEU B CA 1
ATOM 1705 C C . LEU B 1 57 ? -6.367 14.43 -6.508 1 94.5 57 LEU B C 1
ATOM 1707 O O . LEU B 1 57 ? -5.59 13.523 -6.18 1 94.5 57 LEU B O 1
ATOM 1711 N N . ALA B 1 58 ? -7.223 14.312 -7.52 1 93.44 58 ALA B N 1
ATOM 1712 C CA . ALA B 1 58 ? -7.23 13.125 -8.359 1 93.44 58 ALA B CA 1
ATOM 1713 C C . ALA B 1 58 ? -5.871 12.906 -9.016 1 93.44 58 ALA B C 1
ATOM 1715 O O . ALA B 1 58 ? -5.371 11.773 -9.062 1 93.44 58 ALA B O 1
ATOM 1716 N N . LYS B 1 59 ? -5.234 13.977 -9.516 1 90.5 59 LYS B N 1
ATOM 1717 C CA . LYS B 1 59 ? -3.93 13.922 -10.172 1 90.5 59 LYS B CA 1
ATOM 1718 C C . LYS B 1 59 ? -2.834 13.523 -9.188 1 90.5 59 LYS B C 1
ATOM 1720 O O . LYS B 1 59 ? -2.025 12.641 -9.477 1 90.5 59 LYS B O 1
ATOM 1725 N N . ILE B 1 60 ? -2.824 14.133 -8.039 1 88.06 60 ILE B N 1
ATOM 1726 C CA . ILE B 1 60 ? -1.81 13.898 -7.012 1 88.06 60 ILE B CA 1
ATOM 1727 C C . ILE B 1 60 ? -1.854 12.445 -6.562 1 88.06 60 ILE B C 1
ATOM 1729 O O . ILE B 1 60 ? -0.812 11.805 -6.395 1 88.06 60 ILE B O 1
ATOM 1733 N N . PHE B 1 61 ? -3.033 11.867 -6.375 1 89.81 61 PHE B N 1
ATOM 1734 C CA . PHE B 1 61 ? -3.182 10.523 -5.832 1 89.81 61 PHE B CA 1
ATOM 1735 C C . PHE B 1 61 ? -3.352 9.508 -6.953 1 89.81 61 PHE B C 1
ATOM 1737 O O . PHE B 1 61 ? -3.488 8.305 -6.691 1 89.81 61 PHE B O 1
ATOM 1744 N N . GLN B 1 62 ? -3.314 10.055 -8.188 1 85.75 62 GLN B N 1
ATOM 1745 C CA . GLN B 1 62 ? -3.428 9.203 -9.367 1 85.75 62 GLN B CA 1
ATOM 1746 C C . GLN B 1 62 ? -4.645 8.281 -9.273 1 85.75 62 GLN B C 1
ATOM 1748 O O . GLN B 1 62 ? -4.527 7.07 -9.453 1 85.75 62 GLN B O 1
ATOM 1753 N N . LEU B 1 63 ? -5.707 8.812 -8.938 1 88.12 63 LEU B N 1
ATOM 1754 C CA . LEU B 1 63 ? -7.012 8.156 -8.867 1 88.12 63 LEU B CA 1
ATOM 1755 C C . LEU B 1 63 ? -7.945 8.695 -9.945 1 88.12 63 LEU B C 1
ATOM 1757 O O . LEU B 1 63 ? -7.828 9.852 -10.359 1 88.12 63 LEU B O 1
ATOM 1761 N N . ASN B 1 64 ? -8.828 7.855 -10.367 1 88.81 64 ASN B N 1
ATOM 1762 C CA . ASN B 1 64 ? -9.82 8.352 -11.312 1 88.81 64 ASN B CA 1
ATOM 1763 C C . ASN B 1 64 ? -10.852 9.25 -10.633 1 88.81 64 ASN B C 1
ATOM 1765 O O . ASN B 1 64 ? -10.984 9.227 -9.406 1 88.81 64 ASN B O 1
ATOM 1769 N N . GLU B 1 65 ? -11.508 9.961 -11.43 1 90.06 65 GLU B N 1
ATOM 1770 C CA . GLU B 1 65 ? -12.414 10.992 -10.945 1 90.06 65 GLU B CA 1
ATOM 1771 C C . GLU B 1 65 ? -13.539 10.391 -10.109 1 90.06 65 GLU B C 1
ATOM 1773 O O . GLU B 1 65 ? -13.961 10.969 -9.102 1 90.06 65 GLU B O 1
ATOM 1778 N N . SER B 1 66 ? -13.992 9.328 -10.508 1 93.69 66 SER B N 1
ATOM 1779 C CA . SER B 1 66 ? -15.094 8.695 -9.781 1 93.69 66 SER B CA 1
ATOM 1780 C C . SER B 1 66 ? -14.664 8.281 -8.383 1 93.69 66 SER B C 1
ATOM 1782 O O . SER B 1 66 ? -15.414 8.438 -7.418 1 93.69 66 SER B O 1
ATOM 1784 N N . THR B 1 67 ? -13.453 7.801 -8.258 1 91.31 67 THR B N 1
ATOM 1785 C CA . THR B 1 67 ? -12.922 7.344 -6.98 1 91.31 67 THR B CA 1
ATOM 1786 C C . THR B 1 67 ? -12.719 8.516 -6.027 1 91.31 67 THR B C 1
ATOM 1788 O O . THR B 1 67 ? -13.117 8.453 -4.863 1 91.31 67 THR B O 1
ATOM 1791 N N . ILE B 1 68 ? -12.117 9.539 -6.551 1 94.38 68 ILE B N 1
ATOM 1792 C CA . ILE B 1 68 ? -11.875 10.711 -5.715 1 94.38 68 ILE B CA 1
ATOM 1793 C C . ILE B 1 68 ? -13.195 11.352 -5.312 1 94.38 68 ILE B C 1
ATOM 1795 O O . ILE B 1 68 ? -13.359 11.797 -4.176 1 94.38 68 ILE B O 1
ATOM 1799 N N . THR B 1 69 ? -14.141 11.398 -6.234 1 94.56 69 THR B N 1
ATOM 1800 C CA . THR B 1 69 ? -15.461 11.961 -5.945 1 94.56 69 THR B CA 1
ATOM 1801 C C . THR B 1 69 ? -16.141 11.195 -4.812 1 94.56 69 THR B C 1
ATOM 1803 O O . THR B 1 69 ? -16.656 11.805 -3.875 1 94.56 69 THR B O 1
ATOM 1806 N N . ARG B 1 70 ? -16.047 9.945 -4.891 1 95.31 70 ARG B N 1
ATOM 1807 C CA . ARG B 1 70 ? -16.656 9.117 -3.859 1 95.31 70 ARG B CA 1
ATOM 1808 C C . ARG B 1 70 ? -16 9.344 -2.506 1 95.31 70 ARG B C 1
ATOM 1810 O O . ARG B 1 70 ? -16.672 9.438 -1.483 1 95.31 70 ARG B O 1
ATOM 1817 N N . ALA B 1 71 ? -14.758 9.398 -2.521 1 95.75 71 ALA B N 1
ATOM 1818 C CA . ALA B 1 71 ? -14.023 9.625 -1.28 1 95.75 71 ALA B CA 1
ATOM 1819 C C . ALA B 1 71 ? -14.359 10.984 -0.682 1 95.75 71 ALA B C 1
ATOM 1821 O O . ALA B 1 71 ? -14.625 11.094 0.518 1 95.75 71 ALA B O 1
ATOM 1822 N N . LEU B 1 72 ? -14.422 11.977 -1.526 1 96.25 72 LEU B N 1
ATOM 1823 C CA . LEU B 1 72 ? -14.703 13.328 -1.063 1 96.25 72 LEU B CA 1
ATOM 1824 C C . LEU B 1 72 ? -16.141 13.445 -0.566 1 96.25 72 LEU B C 1
ATOM 1826 O O . LEU B 1 72 ? -16.406 14.133 0.422 1 96.25 72 LEU B O 1
ATOM 1830 N N . ASN B 1 73 ? -17.047 12.812 -1.265 1 96.5 73 ASN B N 1
ATOM 1831 C CA . ASN B 1 73 ? -18.438 12.82 -0.828 1 96.5 73 ASN B CA 1
ATOM 1832 C C . ASN B 1 73 ? -18.594 12.211 0.562 1 96.5 73 ASN B C 1
ATOM 1834 O O . ASN B 1 73 ? -19.328 12.742 1.402 1 96.5 73 ASN B O 1
ATOM 1838 N N . LYS B 1 74 ? -17.922 11.164 0.776 1 96.75 74 LYS B N 1
ATOM 1839 C CA . LYS B 1 74 ? -17.984 10.516 2.084 1 96.75 74 LYS B CA 1
ATOM 1840 C C . LYS B 1 74 ? -17.406 11.422 3.17 1 96.75 74 LYS B C 1
ATOM 1842 O O . LYS B 1 74 ? -18 11.547 4.25 1 96.75 74 LYS B O 1
ATOM 1847 N N . LEU B 1 75 ? -16.328 12.055 2.916 1 97.88 75 LEU B N 1
ATOM 1848 C CA . LEU B 1 75 ? -15.688 12.953 3.869 1 97.88 75 LEU B CA 1
ATOM 1849 C C . LEU B 1 75 ? -16.562 14.164 4.152 1 97.88 75 LEU B C 1
ATOM 1851 O O . LEU B 1 75 ? -16.625 14.648 5.285 1 97.88 75 LEU B O 1
ATOM 1855 N N . GLU B 1 76 ? -17.188 14.625 3.104 1 97.38 76 GLU B N 1
ATOM 1856 C CA . GLU B 1 76 ? -18.094 15.766 3.256 1 97.38 76 GLU B CA 1
ATOM 1857 C C . GLU B 1 76 ? -19.312 15.398 4.086 1 97.38 76 GLU B C 1
ATOM 1859 O O . GLU B 1 76 ? -19.734 16.172 4.953 1 97.38 76 GLU B O 1
ATOM 1864 N N . GLU B 1 77 ? -19.875 14.25 3.789 1 97 77 GLU B N 1
ATOM 1865 C CA . GLU B 1 77 ? -21.031 13.75 4.535 1 97 77 GLU B CA 1
ATOM 1866 C C . GLU B 1 77 ? -20.734 13.68 6.027 1 97 77 GLU B C 1
ATOM 1868 O O . GLU B 1 77 ? -21.594 13.961 6.855 1 97 77 GLU B O 1
ATOM 1873 N N . LYS B 1 78 ? -19.516 13.391 6.371 1 97.12 78 LYS B N 1
ATOM 1874 C CA . LYS B 1 78 ? -19.109 13.242 7.762 1 97.12 78 LYS B CA 1
ATOM 1875 C C . LYS B 1 78 ? -18.594 14.57 8.328 1 97.12 78 LYS B C 1
ATOM 1877 O O . LYS B 1 78 ? -18.156 14.633 9.477 1 97.12 78 LYS B O 1
ATOM 1882 N N . GLU B 1 79 ? -18.578 15.547 7.48 1 97.88 79 GLU B N 1
ATOM 1883 C CA . GLU B 1 79 ? -18.203 16.906 7.844 1 97.88 79 GLU B CA 1
ATOM 1884 C C . GLU B 1 79 ? -16.703 17.016 8.133 1 97.88 79 GLU B C 1
ATOM 1886 O O . GLU B 1 79 ? -16.297 17.797 8.992 1 97.88 79 GLU B O 1
ATOM 1891 N N . TYR B 1 80 ? -15.93 16.203 7.531 1 98.44 80 TYR B N 1
ATOM 1892 C CA . TYR B 1 80 ? -14.484 16.266 7.691 1 98.44 80 TYR B CA 1
ATOM 1893 C C . TYR B 1 80 ? -13.859 17.219 6.684 1 98.44 80 TYR B C 1
ATOM 1895 O O . TYR B 1 80 ? -12.727 17.672 6.867 1 98.44 80 TYR B O 1
ATOM 1903 N N . ILE B 1 81 ? -14.562 17.438 5.59 1 98.25 81 ILE B N 1
ATOM 1904 C CA . ILE B 1 81 ? -14.164 18.438 4.598 1 98.25 81 ILE B CA 1
ATOM 1905 C C . ILE B 1 81 ? -15.375 19.266 4.184 1 98.25 81 ILE B C 1
ATOM 1907 O O . ILE B 1 81 ? -16.5 18.953 4.543 1 98.25 81 ILE B O 1
ATOM 1911 N N . GLU B 1 82 ? -15.148 20.359 3.537 1 97.25 82 GLU B N 1
ATOM 1912 C CA . GLU B 1 82 ? -16.172 21.188 2.908 1 97.25 82 GLU B CA 1
ATOM 1913 C C . GLU B 1 82 ? -15.781 21.562 1.483 1 97.25 82 GLU B C 1
ATOM 1915 O O . GLU B 1 82 ? -14.594 21.766 1.192 1 97.25 82 GLU B O 1
ATOM 1920 N N . LYS B 1 83 ? -16.766 21.594 0.689 1 93.69 83 LYS B N 1
ATOM 1921 C CA . LYS B 1 83 ? -16.578 21.984 -0.704 1 93.69 83 LYS B CA 1
ATOM 1922 C C . LYS B 1 83 ? -17.109 23.391 -0.947 1 93.69 83 LYS B C 1
ATOM 1924 O O . LYS B 1 83 ? -18.141 23.781 -0.397 1 93.69 83 LYS B O 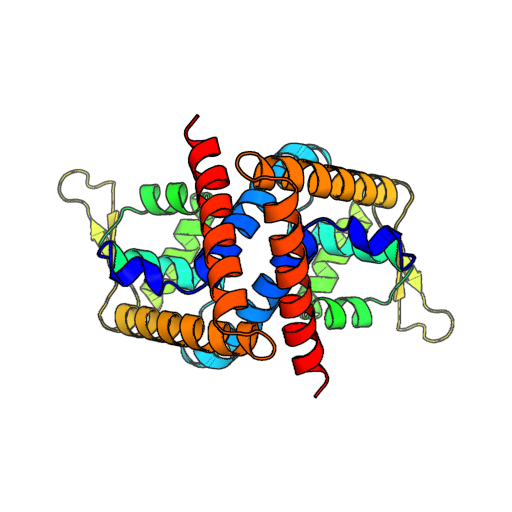1
ATOM 1929 N N . HIS B 1 84 ? -16.359 24.141 -1.631 1 89.62 84 HIS B N 1
ATOM 1930 C CA . HIS B 1 84 ? -16.781 25.484 -1.986 1 89.62 84 HIS B CA 1
ATOM 1931 C C . HIS B 1 84 ? -16.625 25.734 -3.484 1 89.62 84 HIS B C 1
ATOM 1933 O O . HIS B 1 84 ? -15.664 25.281 -4.098 1 89.62 84 HIS B O 1
ATOM 1939 N N . PRO B 1 85 ? -17.688 26.328 -4.055 1 79.75 85 PRO B N 1
ATOM 1940 C CA . PRO B 1 85 ? -17.562 26.656 -5.473 1 79.75 85 PRO B CA 1
ATOM 1941 C C . PRO B 1 85 ? -16.406 27.625 -5.742 1 79.75 85 PRO B C 1
ATOM 1943 O O . PRO B 1 85 ? -16.078 28.453 -4.891 1 79.75 85 PRO B O 1
ATOM 1946 N N . ASP B 1 86 ? -15.625 27.234 -6.754 1 68.94 86 ASP B N 1
ATOM 1947 C CA . ASP B 1 86 ? -14.594 28.188 -7.18 1 68.94 86 ASP B CA 1
ATOM 1948 C C . ASP B 1 86 ? -15.219 29.422 -7.812 1 68.94 86 ASP B C 1
ATOM 1950 O O . ASP B 1 86 ? -16.078 29.312 -8.688 1 68.94 86 ASP B O 1
ATOM 1954 N N . TYR B 1 87 ? -14.977 30.547 -7.168 1 62.88 87 TYR B N 1
ATOM 1955 C CA . TYR B 1 87 ? -15.531 31.812 -7.641 1 62.88 87 TYR B CA 1
ATOM 1956 C C . TYR B 1 87 ? -15.133 32.062 -9.086 1 62.88 87 TYR B C 1
ATOM 1958 O O . TYR B 1 87 ? -15.898 32.656 -9.859 1 62.88 87 TYR B O 1
ATOM 1966 N N . GLU B 1 88 ? -14 31.766 -9.414 1 63.06 88 GLU B N 1
ATOM 1967 C CA . GLU B 1 88 ? -13.492 32.062 -10.75 1 63.06 88 GLU B CA 1
ATOM 1968 C C . GLU B 1 88 ? -13.961 31.031 -11.773 1 63.06 88 GLU B C 1
ATOM 1970 O O . GLU B 1 88 ? -14.094 31.328 -12.961 1 63.06 88 GLU B O 1
ATOM 1975 N N . ASN B 1 89 ? -14.07 29.875 -11.398 1 62.25 89 ASN B N 1
ATOM 1976 C CA . ASN B 1 89 ? -14.555 28.781 -12.242 1 62.25 89 ASN B CA 1
ATOM 1977 C C . ASN B 1 89 ? -15.609 27.938 -11.531 1 62.25 89 ASN B C 1
ATOM 1979 O O . ASN B 1 89 ? -15.266 27.047 -10.758 1 62.25 89 ASN B O 1
ATOM 1983 N N . LYS B 1 90 ? -16.875 28.375 -11.695 1 59.47 90 LYS B N 1
ATOM 1984 C CA . LYS B 1 90 ? -18.031 27.797 -11.016 1 59.47 90 LYS B CA 1
ATOM 1985 C C . LYS B 1 90 ? -18.016 26.281 -11.109 1 59.47 90 LYS B C 1
ATOM 1987 O O . LYS B 1 90 ? -18.703 25.594 -10.344 1 59.47 90 LYS B O 1
ATOM 1992 N N . ARG B 1 91 ? -17.141 25.859 -12.062 1 58.28 91 ARG B N 1
ATOM 1993 C CA . ARG B 1 91 ? -17.188 24.406 -12.281 1 58.28 91 ARG B CA 1
ATOM 1994 C C . ARG B 1 91 ? -16.141 23.688 -11.445 1 58.28 91 ARG B C 1
ATOM 1996 O O . ARG B 1 91 ? -16.141 22.453 -11.359 1 58.28 91 ARG B O 1
ATOM 2003 N N . LYS B 1 92 ? -15.312 24.531 -10.867 1 71.94 92 LYS B N 1
ATOM 2004 C CA . LYS B 1 92 ? -14.305 23.875 -10.031 1 71.94 92 LYS B CA 1
ATOM 2005 C C . LYS B 1 92 ? -14.586 24.109 -8.547 1 71.94 92 LYS B C 1
ATOM 2007 O O . LYS B 1 92 ? -14.961 25.203 -8.148 1 71.94 92 LYS B O 1
ATOM 2012 N N . ASN B 1 93 ? -14.75 23 -7.859 1 81.5 93 ASN B N 1
ATOM 2013 C CA . ASN B 1 93 ? -14.945 23.141 -6.418 1 81.5 93 ASN B CA 1
ATOM 2014 C C . ASN B 1 93 ? -13.641 22.969 -5.652 1 81.5 93 ASN B C 1
ATOM 2016 O O . ASN B 1 93 ? -12.844 22.078 -5.961 1 81.5 93 ASN B O 1
ATOM 2020 N N . TYR B 1 94 ? -13.344 23.984 -4.797 1 91.44 94 TYR B N 1
ATOM 2021 C CA . TYR B 1 94 ? -12.242 23.828 -3.85 1 91.44 94 TYR B CA 1
ATOM 2022 C C . TYR B 1 94 ? -12.68 23.016 -2.641 1 91.44 94 TYR B C 1
ATOM 2024 O O . TYR B 1 94 ? -13.805 23.156 -2.158 1 91.44 94 TYR B O 1
ATOM 2032 N N . VAL B 1 95 ? -11.812 22.172 -2.266 1 96.5 95 VAL B N 1
ATOM 2033 C CA . VAL B 1 95 ? -12.031 21.328 -1.102 1 96.5 95 VAL B CA 1
ATOM 2034 C C . VAL B 1 95 ? -11.133 21.781 0.048 1 96.5 95 VAL B C 1
ATOM 2036 O O . VAL B 1 95 ? -9.938 22.016 -0.143 1 96.5 95 VAL B O 1
ATOM 2039 N N . LYS B 1 96 ? -11.742 21.969 1.189 1 96.81 96 LYS B N 1
ATOM 2040 C CA . LYS B 1 96 ? -11.008 22.359 2.389 1 96.81 96 LYS B CA 1
ATOM 2041 C C . LYS B 1 96 ? -11.32 21.422 3.551 1 96.81 96 LYS B C 1
ATOM 2043 O O . LYS B 1 96 ? -12.438 20.906 3.656 1 96.81 96 LYS B O 1
ATOM 2048 N N . VAL B 1 97 ? -10.273 21.266 4.395 1 97.5 97 VAL B N 1
ATOM 2049 C CA . VAL B 1 97 ? -10.492 20.453 5.59 1 97.5 97 VAL B CA 1
ATOM 2050 C C . VAL B 1 97 ? -11.195 21.281 6.656 1 97.5 97 VAL B C 1
ATOM 2052 O O . VAL B 1 97 ? -10.922 22.469 6.812 1 97.5 97 VAL B O 1
ATOM 2055 N N . THR B 1 98 ? -12.148 20.688 7.375 1 98.19 98 THR B N 1
ATOM 2056 C CA . THR B 1 98 ? -12.797 21.328 8.516 1 98.19 98 THR B CA 1
ATOM 2057 C C . THR B 1 98 ? -11.961 21.156 9.781 1 98.19 98 THR B C 1
ATOM 2059 O O . THR B 1 98 ? -10.984 20.406 9.781 1 98.19 98 THR B O 1
ATOM 2062 N N . PRO B 1 99 ? -12.305 21.875 10.859 1 97.94 99 PRO B N 1
ATOM 2063 C CA . PRO B 1 99 ? -11.609 21.625 12.125 1 97.94 99 PRO B CA 1
ATOM 2064 C C . PRO B 1 99 ? -11.68 20.156 12.562 1 97.94 99 PRO B C 1
ATOM 2066 O O . PRO B 1 99 ? -10.703 19.625 13.078 1 97.94 99 PRO B O 1
ATOM 2069 N N . LYS B 1 100 ? -12.797 19.562 12.289 1 97.62 100 LYS B N 1
ATOM 2070 C CA . LYS B 1 100 ? -12.953 18.141 12.594 1 97.62 100 LYS B CA 1
ATOM 2071 C C . LYS B 1 100 ? -12.008 17.281 11.758 1 97.62 100 LYS B C 1
ATOM 2073 O O . LYS B 1 100 ? -11.383 16.359 12.273 1 97.62 100 LYS B O 1
ATOM 2078 N N . GLY B 1 101 ? -11.938 17.609 10.516 1 98 101 GLY B N 1
ATOM 2079 C CA . GLY B 1 101 ? -11.023 16.906 9.633 1 98 101 GLY B CA 1
ATOM 2080 C C . GLY B 1 101 ? -9.562 17.141 9.969 1 98 101 GLY B C 1
ATOM 2081 O O . GLY B 1 101 ? -8.75 16.219 9.867 1 98 101 GLY B O 1
ATOM 2082 N N . ALA B 1 102 ? -9.281 18.328 10.383 1 97.75 102 ALA B N 1
ATOM 2083 C CA . ALA B 1 102 ? -7.918 18.672 10.781 1 97.75 102 ALA B CA 1
ATOM 2084 C C . ALA B 1 102 ? -7.484 17.859 12 1 97.75 102 ALA B C 1
ATOM 2086 O O . ALA B 1 102 ? -6.328 17.438 12.094 1 97.75 102 ALA B O 1
ATOM 2087 N N . LYS B 1 103 ? -8.391 17.719 12.898 1 97.56 103 LYS B N 1
ATOM 2088 C CA . LYS B 1 103 ? -8.117 16.891 14.07 1 97.56 103 LYS B CA 1
ATOM 2089 C C . LYS B 1 103 ? -7.754 15.469 13.664 1 97.56 103 LYS B C 1
ATOM 2091 O O . LYS B 1 103 ? -6.805 14.891 14.195 1 97.56 103 LYS B O 1
ATOM 2096 N N . ILE B 1 104 ? -8.453 14.914 12.742 1 97.62 104 ILE B N 1
ATOM 2097 C CA . ILE B 1 104 ? -8.195 13.562 12.25 1 97.62 104 ILE B CA 1
ATOM 2098 C C . ILE B 1 104 ? -6.816 13.508 11.594 1 97.62 104 ILE B C 1
ATOM 2100 O O . ILE B 1 104 ? -6.039 12.586 11.852 1 97.62 104 ILE B O 1
ATOM 2104 N N . ALA B 1 105 ? -6.562 14.492 10.781 1 97.19 105 ALA B N 1
ATOM 2105 C CA . ALA B 1 105 ? -5.262 14.547 10.117 1 97.19 105 ALA B CA 1
ATOM 2106 C C . ALA B 1 105 ? -4.125 14.539 11.133 1 97.19 105 ALA B C 1
ATOM 2108 O O . ALA B 1 105 ? -3.146 13.805 10.977 1 97.19 105 ALA B O 1
ATOM 2109 N N . LYS B 1 106 ? -4.254 15.266 12.172 1 97 106 LYS B N 1
ATOM 2110 C CA . LYS B 1 106 ? -3.23 15.344 13.211 1 97 106 LYS B CA 1
ATOM 2111 C C . LYS B 1 106 ? -3.08 14.016 13.938 1 97 106 LYS B C 1
ATOM 2113 O O . LYS B 1 106 ? -1.963 13.594 14.25 1 97 106 LYS B O 1
ATOM 2118 N N . GLU B 1 107 ? -4.188 13.398 14.211 1 97.31 107 GLU B N 1
ATOM 2119 C CA . GLU B 1 107 ? -4.141 12.094 14.859 1 97.31 107 GLU B CA 1
ATOM 2120 C C . GLU B 1 107 ? -3.434 11.062 13.992 1 97.31 107 GLU B C 1
ATOM 2122 O O . GLU B 1 107 ? -2.654 10.25 14.484 1 97.31 107 GLU B O 1
ATOM 2127 N N . VAL B 1 108 ? -3.736 11.07 12.727 1 96.94 108 VAL B N 1
ATOM 2128 C CA . VAL B 1 108 ? -3.068 10.156 11.805 1 96.94 108 VAL B CA 1
ATOM 2129 C C . VAL B 1 108 ? -1.561 10.406 11.844 1 96.94 108 VAL B C 1
ATOM 2131 O O . VAL B 1 108 ? -0.773 9.453 11.891 1 96.94 108 VAL B O 1
ATOM 2134 N N . MET B 1 109 ? -1.147 11.648 11.812 1 95.38 109 MET B N 1
ATOM 2135 C CA . MET B 1 109 ? 0.271 11.984 11.844 1 95.38 109 MET B CA 1
ATOM 2136 C C . MET B 1 109 ? 0.92 11.492 13.133 1 95.38 109 MET B C 1
ATOM 2138 O O . MET B 1 109 ? 2.078 11.07 13.125 1 95.38 109 MET B O 1
ATOM 2142 N N . ASP B 1 110 ? 0.188 11.555 14.227 1 96.69 110 ASP B N 1
ATOM 2143 C CA . ASP B 1 110 ? 0.668 10.992 15.484 1 96.69 110 ASP B CA 1
ATOM 2144 C C . ASP B 1 110 ? 0.87 9.484 15.375 1 96.69 110 ASP B C 1
ATOM 2146 O O . ASP B 1 110 ? 1.855 8.945 15.883 1 96.69 110 ASP B O 1
ATOM 2150 N N . TYR B 1 111 ? -0.082 8.812 14.727 1 97.06 111 TYR B N 1
ATOM 2151 C CA . TYR B 1 111 ? 0.029 7.367 14.562 1 97.06 111 TYR B CA 1
ATOM 2152 C C . TYR B 1 111 ? 1.157 7.012 13.602 1 97.06 111 TYR B C 1
ATOM 2154 O O . TYR B 1 111 ? 1.793 5.965 13.742 1 97.06 111 TYR B O 1
ATOM 2162 N N . ASP B 1 112 ? 1.387 7.902 12.594 1 96.75 112 ASP B N 1
ATOM 2163 C CA . ASP B 1 112 ? 2.557 7.711 11.742 1 96.75 112 ASP B CA 1
ATOM 2164 C C . ASP B 1 112 ? 3.838 7.664 12.57 1 96.75 112 ASP B C 1
ATOM 2166 O O . ASP B 1 112 ? 4.703 6.816 12.344 1 96.75 112 ASP B O 1
ATOM 2170 N N . GLU B 1 113 ? 3.953 8.539 13.531 1 96.25 113 GLU B N 1
ATOM 2171 C CA . GLU B 1 113 ? 5.117 8.586 14.414 1 96.25 113 GLU B CA 1
ATOM 2172 C C . GLU B 1 113 ? 5.195 7.344 15.297 1 96.25 113 GLU B C 1
ATOM 2174 O O . GLU B 1 113 ? 6.277 6.785 15.5 1 96.25 113 GLU B O 1
ATOM 2179 N N . GLN B 1 114 ? 4.07 6.934 15.852 1 96.94 114 GLN B N 1
ATOM 2180 C CA . GLN B 1 114 ? 4.023 5.723 16.672 1 96.94 114 GLN B CA 1
ATOM 2181 C C . GLN B 1 114 ? 4.43 4.496 15.852 1 96.94 114 GLN B C 1
ATOM 2183 O O . GLN B 1 114 ? 5.094 3.596 16.359 1 96.94 114 GLN B O 1
ATOM 2188 N N . TRP B 1 115 ? 4 4.484 14.617 1 97 115 TRP B N 1
ATOM 2189 C CA . TRP B 1 115 ? 4.352 3.381 13.727 1 97 115 TRP B CA 1
ATOM 2190 C C . TRP B 1 115 ? 5.859 3.318 13.508 1 97 115 TRP B C 1
ATOM 2192 O O . TRP B 1 115 ? 6.441 2.232 13.453 1 97 115 TRP B O 1
ATOM 2202 N N . ASP B 1 116 ? 6.508 4.473 13.375 1 97 116 ASP B N 1
ATOM 2203 C CA . ASP B 1 116 ? 7.961 4.508 13.234 1 97 116 ASP B CA 1
ATOM 2204 C C . ASP B 1 116 ? 8.641 3.895 14.461 1 97 116 ASP B C 1
ATOM 2206 O O . ASP B 1 116 ? 9.68 3.244 14.336 1 97 116 ASP B O 1
ATOM 2210 N N . LYS B 1 117 ? 8.07 4.145 15.617 1 96.44 117 LYS B N 1
ATOM 2211 C CA . LYS B 1 117 ? 8.617 3.549 16.828 1 96.44 117 LYS B CA 1
ATOM 2212 C C . LYS B 1 117 ? 8.516 2.025 16.797 1 96.44 117 LYS B C 1
ATOM 2214 O O . LYS B 1 117 ? 9.453 1.328 17.188 1 96.44 117 LYS B O 1
ATOM 2219 N N . ILE B 1 118 ? 7.43 1.532 16.297 1 95.69 118 ILE B N 1
ATOM 2220 C CA . ILE B 1 118 ? 7.234 0.094 16.141 1 95.69 118 ILE B CA 1
ATOM 2221 C C . ILE B 1 118 ? 8.227 -0.46 15.125 1 95.69 118 ILE B C 1
ATOM 2223 O O . ILE B 1 118 ? 8.898 -1.464 15.383 1 95.69 118 ILE B O 1
ATOM 2227 N N . CYS B 1 119 ? 8.367 0.206 14.023 1 96.44 119 CYS B N 1
ATOM 2228 C CA . CYS B 1 119 ? 9.25 -0.23 12.945 1 96.44 119 CYS B CA 1
ATOM 2229 C C . CYS B 1 119 ? 10.703 -0.249 13.398 1 96.44 119 CYS B C 1
ATOM 2231 O O . CYS B 1 119 ? 11.492 -1.071 12.93 1 96.44 119 CYS B O 1
ATOM 2233 N N . SER B 1 120 ? 11.055 0.614 14.297 1 96.25 120 SER B N 1
ATOM 2234 C CA . SER B 1 120 ? 12.461 0.801 14.633 1 96.25 120 SER B CA 1
ATOM 2235 C C . SER B 1 120 ? 12.82 0.064 15.922 1 96.25 120 SER B C 1
ATOM 2237 O O . SER B 1 120 ? 13.922 0.221 16.438 1 96.25 120 SER B O 1
ATOM 2239 N N . GLU B 1 121 ? 11.867 -0.618 16.531 1 94.81 121 GLU B N 1
ATOM 2240 C CA . GLU B 1 121 ? 12.031 -1.253 17.828 1 94.81 121 GLU B CA 1
ATOM 2241 C C . GLU B 1 121 ? 13.32 -2.072 17.891 1 94.81 121 GLU B C 1
ATOM 2243 O O . GLU B 1 121 ? 13.992 -2.104 18.922 1 94.81 121 GLU B O 1
ATOM 2248 N N . ASN B 1 122 ? 13.789 -2.783 16.875 1 93.94 122 ASN B N 1
ATOM 2249 C CA . ASN B 1 122 ? 14.961 -3.652 16.891 1 93.94 122 ASN B CA 1
ATOM 2250 C C . ASN B 1 122 ? 16.094 -3.082 16.031 1 93.94 122 ASN B C 1
ATOM 2252 O O . ASN B 1 122 ? 16.922 -3.83 15.523 1 93.94 122 ASN B O 1
ATOM 2256 N N . LEU B 1 123 ? 16.094 -1.808 15.867 1 96.88 123 LEU B N 1
ATOM 2257 C CA . LEU B 1 123 ? 17.125 -1.116 15.102 1 96.88 123 LEU B CA 1
ATOM 2258 C C . LEU B 1 123 ? 17.781 -0.031 15.945 1 96.88 123 LEU B C 1
ATOM 2260 O O . LEU B 1 123 ? 17.125 0.593 16.781 1 96.88 123 LEU B O 1
ATOM 2264 N N . SER B 1 124 ? 19.094 0.194 15.75 1 96.62 124 SER B N 1
ATOM 2265 C CA . SER B 1 124 ? 19.734 1.37 16.328 1 96.62 124 SER B CA 1
ATOM 2266 C C . SER B 1 124 ? 19.203 2.654 15.688 1 96.62 124 SER B C 1
ATOM 2268 O O . SER B 1 124 ? 18.688 2.631 14.578 1 96.62 124 SER B O 1
ATOM 2270 N N . GLU B 1 125 ? 19.359 3.699 16.453 1 94.75 125 GLU B N 1
ATOM 2271 C CA . GLU B 1 125 ? 18.938 4.992 15.914 1 94.75 125 GLU B CA 1
ATOM 2272 C C . GLU B 1 125 ? 19.656 5.293 14.594 1 94.75 125 GLU B C 1
ATOM 2274 O O . GLU B 1 125 ? 19.047 5.77 13.641 1 94.75 125 GLU B O 1
ATOM 2279 N N . LYS B 1 126 ? 20.875 4.945 14.555 1 95.75 126 LYS B N 1
ATOM 2280 C CA . LYS B 1 126 ? 21.672 5.199 13.352 1 95.75 126 LYS B CA 1
ATOM 2281 C C . LYS B 1 126 ? 21.188 4.352 12.18 1 95.75 126 LYS B C 1
ATOM 2283 O O . LYS B 1 126 ? 21.047 4.848 11.062 1 95.75 126 LYS B O 1
ATOM 2288 N N . GLU B 1 127 ? 20.906 3.117 12.398 1 96.06 127 GLU B N 1
ATOM 2289 C CA . GLU B 1 127 ? 20.406 2.207 11.367 1 96.06 127 GLU B CA 1
ATOM 2290 C C . GLU B 1 127 ? 19.078 2.695 10.789 1 96.06 127 GLU B C 1
ATOM 2292 O O . GLU B 1 127 ? 18.891 2.684 9.57 1 96.06 127 GLU B O 1
ATOM 2297 N N . PHE B 1 128 ? 18.266 3.143 11.664 1 96.44 128 PHE B N 1
ATOM 2298 C CA . PHE B 1 128 ? 16.938 3.58 11.227 1 96.44 128 PHE B CA 1
ATOM 2299 C C . PHE B 1 128 ? 17.031 4.895 10.461 1 96.44 128 PHE B C 1
ATOM 2301 O O . PHE B 1 128 ? 16.328 5.098 9.469 1 96.44 128 PHE B O 1
ATOM 2308 N N . GLU B 1 129 ? 17.875 5.742 10.906 1 95.44 129 GLU B N 1
ATOM 2309 C CA . GLU B 1 129 ? 18.047 7.016 10.219 1 95.44 129 GLU B CA 1
ATOM 2310 C C . GLU B 1 129 ? 18.625 6.809 8.82 1 95.44 129 GLU B C 1
ATOM 2312 O O . GLU B 1 129 ? 18.219 7.488 7.875 1 95.44 129 GLU B O 1
ATOM 2317 N N . GLU B 1 130 ? 19.562 5.938 8.688 1 95.81 130 GLU B N 1
ATOM 2318 C CA . GLU B 1 130 ? 20.109 5.609 7.375 1 95.81 130 GLU B CA 1
ATOM 2319 C C . GLU B 1 130 ? 19.047 5.008 6.461 1 95.81 130 GLU B C 1
ATOM 2321 O O . GLU B 1 130 ? 19 5.32 5.266 1 95.81 130 GLU B O 1
ATOM 2326 N N . PHE B 1 131 ? 18.297 4.148 7.066 1 97.44 131 PHE B N 1
ATOM 2327 C CA . PHE B 1 131 ? 17.172 3.551 6.336 1 97.44 131 PHE B CA 1
ATOM 2328 C C . PHE B 1 131 ? 16.25 4.629 5.801 1 97.44 131 PHE B C 1
ATOM 2330 O O . PHE B 1 131 ? 15.898 4.625 4.617 1 97.44 131 PHE B O 1
ATOM 2337 N N . LYS B 1 132 ? 15.867 5.551 6.645 1 96.69 132 LYS B N 1
ATOM 2338 C CA . LYS B 1 132 ? 14.961 6.633 6.266 1 96.69 132 LYS B CA 1
ATOM 2339 C C . LYS B 1 132 ? 15.562 7.496 5.164 1 96.69 132 LYS B C 1
ATOM 2341 O O . LYS B 1 132 ? 14.867 7.906 4.234 1 96.69 132 LYS B O 1
ATOM 2346 N N . THR B 1 133 ? 16.797 7.742 5.301 1 96.06 133 THR B N 1
ATOM 2347 C CA . THR B 1 133 ? 17.484 8.555 4.309 1 96.06 133 THR B CA 1
ATOM 2348 C C . THR B 1 133 ? 17.438 7.895 2.934 1 96.06 133 THR B C 1
ATOM 2350 O O . THR B 1 133 ? 17.125 8.547 1.937 1 96.06 133 THR B O 1
ATOM 2353 N N . THR B 1 134 ? 17.766 6.613 2.869 1 97.44 134 THR B N 1
ATOM 2354 C CA . THR B 1 134 ? 17.734 5.875 1.611 1 97.44 134 THR B CA 1
ATOM 2355 C C . THR B 1 134 ? 16.312 5.777 1.074 1 97.44 134 THR B C 1
ATOM 2357 O O . THR B 1 134 ? 16.094 5.906 -0.131 1 97.44 134 THR B O 1
ATOM 2360 N N . LEU B 1 135 ? 15.352 5.551 1.976 1 97.5 135 LEU B N 1
ATOM 2361 C CA . LEU B 1 135 ? 13.938 5.508 1.604 1 97.5 135 LEU B CA 1
ATOM 2362 C C . LEU B 1 135 ? 13.516 6.797 0.91 1 97.5 135 LEU B C 1
ATOM 2364 O O . LEU B 1 135 ? 12.828 6.762 -0.109 1 97.5 135 LEU B O 1
ATOM 2368 N N . LYS B 1 136 ? 13.922 7.906 1.438 1 95.69 136 LYS B N 1
ATOM 2369 C CA . LYS B 1 136 ? 13.609 9.211 0.863 1 95.69 136 LYS B CA 1
ATOM 2370 C C . LYS B 1 136 ? 14.234 9.367 -0.52 1 95.69 136 LYS B C 1
ATOM 2372 O O . LYS B 1 136 ? 13.625 9.953 -1.418 1 95.69 136 LYS B O 1
ATOM 2377 N N . LYS B 1 137 ? 15.438 8.891 -0.709 1 96.25 137 LYS B N 1
ATOM 2378 C CA . LYS B 1 137 ? 16.078 8.922 -2.02 1 96.25 137 LYS B CA 1
ATOM 2379 C C . LYS B 1 137 ? 15.297 8.117 -3.043 1 96.25 137 LYS B C 1
ATOM 2381 O O . LYS B 1 137 ? 15.109 8.555 -4.18 1 96.25 137 LYS B O 1
ATOM 2386 N N . ILE B 1 138 ? 14.867 6.953 -2.643 1 97.12 138 ILE B N 1
ATOM 2387 C CA . ILE B 1 138 ? 14.078 6.094 -3.514 1 97.12 138 ILE B CA 1
ATOM 2388 C C . ILE B 1 138 ? 12.773 6.793 -3.877 1 97.12 138 ILE B C 1
ATOM 2390 O O . ILE B 1 138 ? 12.375 6.816 -5.047 1 97.12 138 ILE B O 1
ATOM 2394 N N . TYR B 1 139 ? 12.156 7.34 -2.875 1 95.12 139 TYR B N 1
ATOM 2395 C CA . TYR B 1 139 ? 10.938 8.109 -3.082 1 95.12 139 TYR B CA 1
ATOM 2396 C C . TYR B 1 139 ? 11.148 9.203 -4.125 1 95.12 139 TYR B C 1
ATOM 2398 O O . TYR B 1 139 ? 10.352 9.344 -5.055 1 95.12 139 TYR B O 1
ATOM 2406 N N . SER B 1 140 ? 12.18 9.953 -3.979 1 93.56 140 SER B N 1
ATOM 2407 C CA . SER B 1 140 ? 12.477 11.055 -4.891 1 93.56 140 SER B CA 1
ATOM 2408 C C . SER B 1 140 ? 12.711 10.547 -6.309 1 93.56 140 SER B C 1
ATOM 2410 O O . SER B 1 140 ? 12.273 11.172 -7.277 1 93.56 140 SER B O 1
ATOM 2412 N N . THR B 1 141 ? 13.375 9.453 -6.434 1 93.69 141 THR B N 1
ATOM 2413 C CA . THR B 1 141 ? 13.648 8.852 -7.734 1 93.69 141 THR B CA 1
ATOM 2414 C C . THR B 1 141 ? 12.344 8.461 -8.43 1 93.69 141 THR B C 1
ATOM 2416 O O . THR B 1 141 ? 12.172 8.711 -9.625 1 93.69 141 THR B O 1
ATOM 2419 N N . ILE B 1 142 ? 11.43 7.91 -7.715 1 93.19 142 ILE B N 1
ATOM 2420 C CA . ILE B 1 142 ? 10.188 7.367 -8.258 1 93.19 142 ILE B CA 1
ATOM 2421 C C . ILE B 1 142 ? 9.25 8.508 -8.648 1 93.19 142 ILE B C 1
ATOM 2423 O O . ILE B 1 142 ? 8.609 8.461 -9.703 1 93.19 142 ILE B O 1
ATOM 2427 N N . VAL B 1 143 ? 9.086 9.5 -7.801 1 87.69 143 VAL B N 1
ATOM 2428 C CA . VAL B 1 143 ? 8.164 10.602 -8.047 1 87.69 143 VAL B CA 1
ATOM 2429 C C . VAL B 1 143 ? 8.695 11.492 -9.164 1 87.69 143 VAL B C 1
ATOM 2431 O O . VAL B 1 143 ? 7.926 12.031 -9.961 1 87.69 143 VAL B O 1
ATOM 2434 N N . LYS B 1 144 ? 9.945 11.617 -9.258 1 82.06 144 LYS B N 1
ATOM 2435 C CA . LYS B 1 144 ? 10.555 12.422 -10.312 1 82.06 144 LYS B CA 1
ATOM 2436 C C . LYS B 1 144 ? 10.453 11.719 -11.664 1 82.06 144 LYS B C 1
ATOM 2438 O O . LYS B 1 144 ? 10.414 12.375 -12.711 1 82.06 144 LYS B O 1
ATOM 2443 N N . ARG B 1 145 ? 10.5 10.43 -11.727 1 71.19 145 ARG B N 1
ATOM 2444 C CA . ARG B 1 145 ? 10.359 9.68 -12.969 1 71.19 145 ARG B CA 1
ATOM 2445 C C . ARG B 1 145 ? 9.031 9.992 -13.656 1 71.19 145 ARG B C 1
ATOM 2447 O O . ARG B 1 145 ? 8.945 9.969 -14.883 1 71.19 145 ARG B O 1
ATOM 2454 N N . GLU B 1 146 ? 7.934 10.156 -13.102 1 63.53 146 GLU B N 1
ATOM 2455 C CA . GLU B 1 146 ? 6.637 10.492 -13.68 1 63.53 146 GLU B CA 1
ATOM 2456 C C . GLU B 1 146 ? 6.66 11.875 -14.312 1 63.53 146 GLU B C 1
ATOM 2458 O O . GLU B 1 146 ? 5.875 12.164 -15.219 1 63.53 146 GLU B O 1
ATOM 2463 N N . GLU B 1 147 ? 7.551 12.742 -13.844 1 50.47 147 GLU B N 1
ATOM 2464 C CA . GLU B 1 147 ? 7.656 14.086 -14.414 1 50.47 147 GLU B CA 1
ATOM 2465 C C . GLU B 1 147 ? 8.43 14.07 -15.727 1 50.47 147 GLU B C 1
ATOM 2467 O O . GLU B 1 147 ? 8.367 15.023 -16.5 1 50.47 147 GLU B O 1
ATOM 2472 N N . LYS B 1 148 ? 9.219 13.031 -16 1 46 148 LYS B N 1
ATOM 2473 C CA . LYS B 1 148 ? 9.891 13.016 -17.297 1 46 148 LYS B CA 1
ATOM 2474 C C . LYS B 1 148 ? 9.039 12.312 -18.359 1 46 148 LYS B C 1
ATOM 2476 O O . LYS B 1 148 ? 8.406 11.289 -18.062 1 46 148 LYS B O 1
#

pLDDT: mean 89.42, std 14.38, range [31.25, 98.44]

Solvent-accessible surface area (backbone atoms only — not comparable to full-atom values): 16308 Å² total; per-residue (Å²): 126,60,83,83,65,54,81,71,55,50,60,57,68,48,48,47,50,50,48,52,52,46,43,53,56,49,45,65,76,43,50,89,71,73,63,57,75,83,49,50,61,56,41,35,46,25,57,73,72,36,67,42,36,63,67,56,51,18,60,76,70,70,44,54,67,68,59,45,49,51,49,50,50,53,36,38,75,71,48,27,29,46,76,39,72,26,86,89,41,76,85,40,43,35,34,33,57,30,75,63,19,40,52,51,30,52,50,50,53,50,49,39,48,52,47,44,52,60,51,37,67,90,47,52,72,66,59,45,51,53,41,50,52,53,49,50,51,29,41,51,52,58,62,51,53,74,76,104,129,61,83,82,62,56,79,70,55,52,58,58,68,49,48,49,50,52,48,51,53,47,44,54,54,48,45,65,77,44,51,91,72,73,62,57,75,82,50,51,61,55,41,35,46,26,57,72,73,35,68,43,36,63,68,55,51,19,61,76,67,70,42,54,65,69,58,45,49,51,49,49,49,54,34,37,74,71,48,27,30,46,78,39,69,27,86,88,41,76,84,41,42,35,35,36,56,29,75,63,20,40,52,50,30,52,50,49,54,51,48,38,47,52,48,44,51,60,50,36,67,90,48,54,72,66,57,45,51,52,40,50,52,52,50,51,52,29,40,52,52,59,62,51,52,73,74,101